Protein AF-A0A815AYJ9-F1 (afdb_monomer_lite)

Foldseek 3Di:
DPDDDAAEDEFEQDPDLAALVLLVVVVVVLVVCCVVPVPAAEDEAEEACDDRHDLDLLNLQSVLVVCVVSVHWYKYFHDDHPDDDDPNNVSVVVLVVQLVVVVVVPDDDDTRVSSQVSSVVVVDSYHYHYDYPVSSVVSCVVSVVVSVPRDGDPPSSQFGMWTDPDSQKIWTHSHPPDPDIDIDGD

Sequence (186 aa):
AESGNHSIVVVSDNPSHNKYTVSQCLQHVLTILQSLLPELQELVIFSDGSASQFKSRYMLKHLTKLARDYSVLLCWHFFATSHGKGVVDGVGGTAKRLVYEDVIVGKTCRNAADFVRLLEDKNTPIILSELLPSEIDDAENELKPTFDNVKPVSDIQKVHSMTLFDVDDIECRYYSNSDDAKEIHF

pLDDT: mean 89.16, std 9.87, range [50.97, 98.0]

Organism: NCBI:txid1234261

Structure (mmCIF, N/CA/C/O backbone):
data_AF-A0A815AYJ9-F1
#
_entry.id   AF-A0A815AYJ9-F1
#
loop_
_atom_site.group_PDB
_atom_site.id
_atom_site.type_symbol
_atom_site.label_atom_id
_atom_site.label_alt_id
_atom_site.label_comp_id
_atom_site.label_asym_id
_atom_site.label_entity_id
_atom_site.label_seq_id
_atom_site.pdbx_PDB_ins_code
_atom_site.Cartn_x
_atom_site.Cartn_y
_atom_site.Cartn_z
_atom_site.occupancy
_atom_site.B_iso_or_equiv
_atom_site.auth_seq_id
_atom_site.auth_comp_id
_atom_site.auth_asym_id
_atom_site.auth_atom_id
_atom_site.pdbx_PDB_model_num
ATOM 1 N N . ALA A 1 1 ? -7.548 -22.214 -5.943 1.00 51.59 1 ALA A N 1
ATOM 2 C CA . ALA A 1 1 ? -7.810 -20.982 -5.178 1.00 51.59 1 ALA A CA 1
ATOM 3 C C . ALA A 1 1 ? -9.295 -20.658 -5.271 1.00 51.59 1 ALA A C 1
ATOM 5 O O . ALA A 1 1 ? -9.819 -20.670 -6.381 1.00 51.59 1 ALA A O 1
ATOM 6 N N . GLU A 1 2 ? -9.993 -20.454 -4.153 1.00 50.97 2 GLU A N 1
ATOM 7 C CA . GLU A 1 2 ? -11.366 -19.939 -4.221 1.00 50.97 2 GLU A CA 1
ATOM 8 C C . GLU A 1 2 ? -11.327 -18.516 -4.785 1.00 50.97 2 GLU A C 1
ATOM 10 O O . GLU A 1 2 ? -10.618 -17.650 -4.279 1.00 50.97 2 GLU A O 1
ATOM 15 N N . SER A 1 3 ? -12.054 -18.290 -5.877 1.00 64.81 3 SER A N 1
ATOM 16 C CA . SER A 1 3 ? -12.254 -16.960 -6.439 1.00 64.81 3 SER A CA 1
ATOM 17 C C . SER A 1 3 ? -13.076 -16.129 -5.454 1.00 64.81 3 SER A C 1
ATOM 19 O O . SER A 1 3 ? -14.231 -16.466 -5.186 1.00 64.81 3 SER A O 1
ATOM 21 N N . GLY A 1 4 ? -12.506 -15.048 -4.931 1.00 82.38 4 GLY A N 1
ATOM 22 C CA . GLY A 1 4 ? -13.164 -14.186 -3.956 1.00 82.38 4 GLY A CA 1
ATOM 23 C C . GLY A 1 4 ? -12.739 -12.732 -4.106 1.00 82.38 4 GLY A C 1
ATOM 24 O O . GLY A 1 4 ? -11.631 -12.432 -4.544 1.00 82.38 4 GLY A O 1
ATOM 25 N N . ASN A 1 5 ? -13.639 -11.819 -3.742 1.00 89.44 5 ASN A N 1
ATOM 26 C CA . ASN A 1 5 ? -13.324 -10.398 -3.669 1.00 89.44 5 ASN A CA 1
ATOM 27 C C . ASN A 1 5 ? -12.841 -10.078 -2.254 1.00 89.44 5 ASN A C 1
ATOM 29 O O . ASN A 1 5 ? -13.615 -10.186 -1.302 1.00 89.44 5 ASN A O 1
ATOM 33 N N . HIS A 1 6 ? -11.592 -9.641 -2.125 1.00 92.88 6 HIS A N 1
ATOM 34 C CA . HIS A 1 6 ? -11.029 -9.172 -0.862 1.00 92.88 6 HIS A CA 1
ATOM 35 C C . HIS A 1 6 ? -10.895 -7.650 -0.888 1.00 92.88 6 HIS A C 1
ATOM 37 O O . HIS A 1 6 ? -10.443 -7.069 -1.873 1.00 92.88 6 HIS A O 1
ATOM 43 N N . SER A 1 7 ? -11.310 -6.996 0.194 1.00 95.56 7 SER A N 1
ATOM 44 C CA . SER A 1 7 ? -11.110 -5.559 0.394 1.00 95.56 7 SER A CA 1
ATOM 45 C C . SER A 1 7 ? -10.013 -5.371 1.426 1.00 95.56 7 SER A C 1
ATOM 47 O O . SER A 1 7 ? -10.152 -5.872 2.535 1.00 95.56 7 SER A O 1
ATOM 49 N N . ILE A 1 8 ? -8.942 -4.666 1.069 1.00 96.31 8 ILE A N 1
ATOM 50 C CA . ILE A 1 8 ? -7.805 -4.410 1.958 1.00 96.31 8 ILE A CA 1
ATOM 51 C C . ILE A 1 8 ? -7.734 -2.908 2.231 1.00 96.31 8 ILE A C 1
ATOM 53 O O . ILE A 1 8 ? -7.831 -2.103 1.302 1.00 96.31 8 ILE A O 1
ATOM 57 N N . VAL A 1 9 ? -7.567 -2.527 3.496 1.00 97.00 9 VAL A N 1
ATOM 58 C CA . VAL A 1 9 ? -7.339 -1.139 3.913 1.00 97.00 9 VAL A CA 1
ATOM 59 C C . VAL A 1 9 ? -6.067 -1.078 4.746 1.00 97.00 9 VAL A C 1
ATOM 61 O O . VAL A 1 9 ? -5.985 -1.678 5.816 1.00 97.00 9 VAL A O 1
ATOM 64 N N . VAL A 1 10 ? -5.092 -0.317 4.250 1.00 96.75 10 VAL A N 1
ATOM 65 C CA . VAL A 1 10 ? -3.880 0.037 4.993 1.00 96.75 10 VAL A CA 1
ATOM 66 C C . VAL A 1 10 ? -4.115 1.380 5.682 1.00 96.75 10 VAL A C 1
ATOM 68 O O . VAL A 1 10 ? -4.549 2.341 5.039 1.00 96.75 10 VAL A O 1
ATOM 71 N N . VAL A 1 11 ? -3.863 1.448 6.985 1.00 96.75 11 VAL A N 1
ATOM 72 C CA . VAL A 1 11 ? -4.102 2.624 7.831 1.00 96.75 11 VAL A CA 1
ATOM 73 C C . VAL A 1 11 ? -2.780 3.061 8.445 1.00 96.75 11 VAL A C 1
ATOM 75 O O . VAL A 1 11 ? -2.045 2.230 8.958 1.00 96.75 11 VAL A O 1
ATOM 78 N N . SER A 1 12 ? -2.472 4.356 8.415 1.00 96.00 12 SER A N 1
ATOM 79 C CA . SER A 1 12 ? -1.237 4.891 8.995 1.00 96.00 12 SER A CA 1
ATOM 80 C C . SER A 1 12 ? -1.487 6.226 9.685 1.00 96.00 12 SER A C 1
ATOM 82 O O . SER A 1 12 ? -2.330 7.007 9.241 1.00 96.00 12 SER A O 1
ATOM 84 N N . ASP A 1 13 ? -0.716 6.497 10.738 1.00 95.75 13 ASP A N 1
ATOM 85 C CA . ASP A 1 13 ? -0.627 7.820 11.364 1.00 95.75 13 ASP A CA 1
ATOM 86 C C . ASP A 1 13 ? 0.223 8.797 10.548 1.00 95.75 13 ASP A C 1
ATOM 88 O O . ASP A 1 13 ? 0.168 10.008 10.771 1.00 95.75 13 ASP A O 1
ATOM 92 N N . ASN A 1 14 ? 1.025 8.295 9.606 1.00 92.06 14 ASN A N 1
ATOM 93 C CA . ASN A 1 14 ? 1.870 9.137 8.780 1.00 92.06 14 ASN A CA 1
ATOM 94 C C . ASN 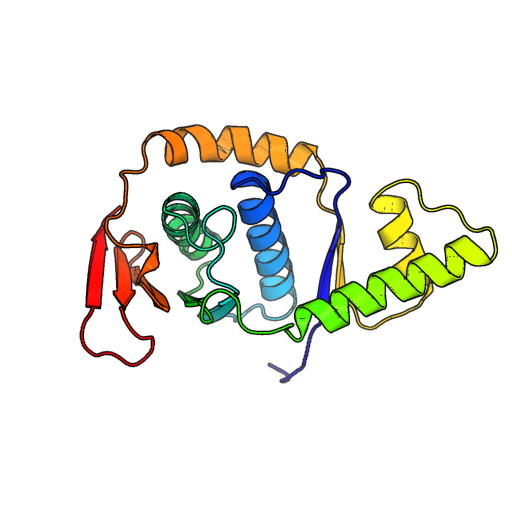A 1 14 ? 1.045 9.757 7.631 1.00 92.06 14 ASN A C 1
ATOM 96 O O . ASN A 1 14 ? 0.564 9.026 6.763 1.00 92.06 14 ASN A O 1
ATOM 100 N N . PRO A 1 15 ? 0.898 11.097 7.565 1.00 87.75 15 PRO A N 1
ATOM 101 C CA . PRO A 1 15 ? 0.150 11.755 6.494 1.00 87.75 15 PRO A CA 1
ATOM 102 C C . PRO A 1 15 ? 0.955 11.878 5.191 1.00 87.75 15 PRO A C 1
ATOM 104 O O . PRO A 1 15 ? 0.441 12.377 4.189 1.00 87.75 15 PRO A O 1
ATOM 107 N N . SER A 1 16 ? 2.236 11.499 5.196 1.00 87.69 16 SER A N 1
ATOM 108 C CA . SER A 1 16 ? 3.083 11.539 4.012 1.00 87.69 16 SER A CA 1
ATOM 109 C C . SER A 1 16 ? 2.564 10.571 2.957 1.00 87.69 16 SER A C 1
ATOM 111 O O . SER A 1 16 ? 2.300 9.405 3.223 1.00 87.69 16 SER A O 1
ATOM 113 N N . HIS A 1 17 ? 2.478 11.047 1.721 1.00 84.12 17 HIS A N 1
ATOM 114 C CA . HIS A 1 17 ? 2.187 10.219 0.552 1.00 84.12 17 HIS A CA 1
ATOM 115 C C . HIS A 1 17 ? 3.423 10.092 -0.341 1.00 84.12 17 HIS A C 1
ATOM 117 O O . HIS A 1 17 ? 3.330 10.176 -1.566 1.00 84.12 17 HIS A O 1
ATOM 123 N N . ASN A 1 18 ? 4.602 9.987 0.277 1.00 92.00 18 ASN A N 1
ATOM 124 C CA . ASN A 1 18 ? 5.859 9.895 -0.451 1.00 92.00 18 ASN A CA 1
ATOM 125 C C . ASN A 1 18 ? 6.084 8.477 -1.012 1.00 92.00 18 ASN A C 1
ATOM 127 O O . ASN A 1 18 ? 5.360 7.525 -0.718 1.00 92.00 18 ASN A O 1
ATOM 131 N N . LYS A 1 19 ? 7.138 8.338 -1.820 1.00 93.94 19 LYS A N 1
ATOM 132 C CA . LYS A 1 19 ? 7.529 7.070 -2.447 1.00 93.94 19 LYS A CA 1
ATOM 133 C C . LYS A 1 19 ? 7.789 5.930 -1.448 1.00 93.94 19 LYS A C 1
ATOM 135 O O . LYS A 1 19 ? 7.556 4.782 -1.803 1.00 93.94 19 LYS A O 1
ATOM 140 N N . TYR A 1 20 ? 8.246 6.211 -0.228 1.00 95.81 20 TYR A N 1
ATOM 141 C CA . TYR A 1 20 ? 8.508 5.177 0.781 1.00 95.81 20 TYR A CA 1
ATOM 142 C C . TYR A 1 20 ? 7.206 4.678 1.401 1.00 95.81 20 TYR A C 1
ATOM 144 O O . TYR A 1 20 ? 7.007 3.471 1.489 1.00 95.81 20 TYR A O 1
ATOM 152 N N . THR A 1 21 ? 6.271 5.585 1.702 1.00 95.38 21 THR A N 1
ATOM 153 C CA . THR A 1 21 ? 4.925 5.217 2.155 1.00 95.38 21 THR A CA 1
ATOM 154 C C . THR A 1 21 ? 4.217 4.341 1.125 1.00 95.38 21 THR A C 1
ATOM 156 O O . THR A 1 21 ? 3.682 3.296 1.475 1.00 95.38 21 THR A O 1
ATOM 159 N N . VAL A 1 22 ? 4.246 4.718 -0.160 1.00 94.44 22 VAL A N 1
ATOM 160 C CA . VAL A 1 22 ? 3.613 3.913 -1.222 1.00 94.44 22 VAL A CA 1
ATOM 161 C C . VAL A 1 22 ? 4.290 2.548 -1.374 1.00 94.44 22 VAL A C 1
ATOM 163 O O . VAL A 1 22 ? 3.594 1.546 -1.514 1.00 94.44 22 VAL A O 1
ATOM 166 N N . SER A 1 23 ? 5.625 2.499 -1.300 1.00 95.25 23 SER A N 1
ATOM 167 C CA . SER A 1 23 ? 6.393 1.245 -1.346 1.00 95.25 23 SER A CA 1
ATOM 168 C C . SER A 1 23 ? 5.977 0.297 -0.218 1.00 95.25 23 SER A C 1
ATOM 170 O O . SER A 1 23 ? 5.660 -0.861 -0.473 1.00 95.25 23 SER A O 1
ATOM 172 N N . GLN A 1 24 ? 5.871 0.809 1.011 1.00 96.19 24 GLN A N 1
ATOM 173 C CA . GLN A 1 24 ? 5.424 0.009 2.149 1.00 96.19 24 GLN A CA 1
ATOM 174 C C . GLN A 1 24 ? 3.963 -0.421 2.023 1.00 96.19 24 GLN A C 1
ATOM 176 O O . GLN A 1 24 ? 3.660 -1.593 2.214 1.00 96.19 24 GLN A O 1
ATOM 181 N N . CYS A 1 25 ? 3.055 0.455 1.588 1.00 95.69 25 CYS A N 1
ATOM 182 C CA . CYS A 1 25 ? 1.675 0.043 1.316 1.00 95.69 25 CYS A CA 1
ATOM 183 C C . CYS A 1 25 ? 1.601 -1.135 0.325 1.00 95.69 25 CYS A C 1
ATOM 185 O O . CYS A 1 25 ? 0.838 -2.072 0.553 1.00 95.69 25 CYS A O 1
ATOM 187 N N . LEU A 1 26 ? 2.396 -1.115 -0.753 1.00 94.75 26 LEU A N 1
ATOM 188 C CA . LEU A 1 26 ? 2.467 -2.229 -1.709 1.00 94.75 26 LEU A CA 1
ATOM 189 C C . LEU A 1 26 ? 3.017 -3.505 -1.064 1.00 94.75 26 LEU A C 1
ATOM 191 O O . LEU A 1 26 ? 2.469 -4.581 -1.297 1.00 94.75 26 LEU A O 1
ATOM 195 N N . GLN A 1 27 ? 4.055 -3.386 -0.236 1.00 96.19 27 GLN A N 1
ATOM 196 C CA . GLN A 1 27 ? 4.643 -4.512 0.486 1.00 96.19 27 GLN A CA 1
ATOM 197 C C . GLN A 1 27 ? 3.634 -5.163 1.447 1.00 96.19 27 GLN A C 1
ATOM 199 O O . GLN A 1 27 ? 3.466 -6.381 1.425 1.00 96.19 27 GLN A O 1
ATOM 204 N N . HIS A 1 28 ? 2.888 -4.373 2.227 1.00 96.94 28 HIS A N 1
ATOM 205 C CA . HIS A 1 28 ? 1.815 -4.884 3.090 1.00 96.94 28 HIS A CA 1
ATOM 206 C C . HIS A 1 28 ? 0.733 -5.612 2.283 1.00 96.94 28 HIS A C 1
ATOM 208 O O . HIS A 1 28 ? 0.327 -6.717 2.648 1.00 96.94 28 HIS A O 1
ATOM 214 N N . VAL A 1 29 ? 0.291 -5.029 1.162 1.00 95.69 29 VAL A N 1
ATOM 215 C CA . VAL A 1 29 ? -0.697 -5.664 0.277 1.00 95.69 29 VAL A CA 1
ATOM 216 C C 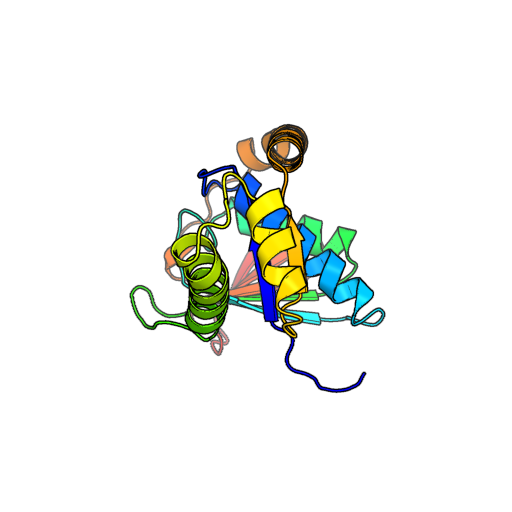. VAL A 1 29 ? -0.168 -6.992 -0.263 1.00 95.69 29 VAL A C 1
ATOM 218 O O . VAL A 1 29 ? -0.883 -7.987 -0.201 1.00 95.69 29 VAL A O 1
ATOM 221 N N . LEU A 1 30 ? 1.075 -7.047 -0.740 1.00 94.94 30 LEU A N 1
ATOM 222 C CA . LEU A 1 30 ? 1.683 -8.279 -1.247 1.00 94.94 30 LEU A CA 1
ATOM 223 C C . LEU A 1 30 ? 1.838 -9.354 -0.166 1.00 94.94 30 LEU A C 1
ATOM 225 O O . LEU A 1 30 ? 1.537 -10.516 -0.428 1.00 94.94 30 LEU A O 1
ATOM 229 N N . THR A 1 31 ? 2.234 -8.980 1.052 1.00 96.06 31 THR A N 1
ATOM 230 C CA . THR A 1 31 ? 2.307 -9.905 2.197 1.00 96.06 31 THR A CA 1
ATOM 231 C C . THR A 1 31 ? 0.939 -10.508 2.509 1.00 96.06 31 THR A C 1
ATOM 233 O O . THR A 1 31 ? 0.813 -11.725 2.665 1.00 96.06 31 THR A O 1
ATOM 236 N N . ILE A 1 32 ? -0.110 -9.680 2.534 1.00 95.81 32 ILE A N 1
ATOM 237 C CA . ILE A 1 32 ? -1.489 -10.148 2.708 1.00 95.81 32 ILE A CA 1
ATOM 238 C C . ILE A 1 32 ? -1.872 -11.089 1.562 1.00 95.81 32 ILE A C 1
ATOM 240 O O . ILE A 1 32 ? -2.363 -12.190 1.811 1.00 95.81 32 ILE A O 1
ATOM 244 N N . LEU A 1 33 ? -1.613 -10.707 0.312 1.00 94.06 33 LEU A N 1
ATOM 245 C CA . LEU A 1 33 ? -1.940 -11.534 -0.847 1.00 94.06 33 LEU A CA 1
ATOM 246 C C . LEU A 1 33 ? -1.217 -12.883 -0.831 1.00 94.06 33 LEU A C 1
ATOM 248 O O . LEU A 1 33 ? -1.869 -13.882 -1.101 1.00 94.06 33 LEU A O 1
ATOM 252 N N . GLN A 1 34 ? 0.062 -12.954 -0.456 1.00 91.94 34 GLN A N 1
ATOM 253 C CA . GLN A 1 34 ? 0.774 -14.231 -0.312 1.00 91.94 34 GLN A CA 1
ATOM 254 C C . GLN A 1 34 ? 0.168 -15.120 0.776 1.00 91.94 34 GLN A C 1
ATOM 256 O O . GLN A 1 34 ? 0.087 -16.333 0.606 1.00 91.94 34 GLN A O 1
ATOM 261 N N . SER A 1 35 ? -0.286 -14.536 1.888 1.00 93.62 35 SER A N 1
ATOM 262 C CA . SER A 1 35 ? -0.964 -15.310 2.936 1.00 93.62 35 SER A CA 1
ATOM 263 C C . SER A 1 35 ? -2.323 -15.858 2.488 1.00 93.62 35 SER A C 1
ATOM 265 O O . SER A 1 35 ? -2.679 -16.982 2.837 1.00 93.62 35 SER A O 1
ATOM 267 N N . LEU A 1 36 ? -3.071 -15.085 1.691 1.00 92.75 36 LEU A N 1
ATOM 268 C CA . LEU A 1 36 ? -4.375 -15.484 1.155 1.00 92.75 36 LEU A CA 1
ATOM 269 C C . LEU A 1 36 ? -4.237 -16.459 -0.020 1.00 92.75 36 LEU A C 1
ATOM 271 O O . LEU A 1 36 ? -5.063 -17.353 -0.194 1.00 92.75 36 LEU A O 1
ATOM 275 N N . LEU A 1 37 ? -3.200 -16.267 -0.834 1.00 92.31 37 LEU A N 1
ATOM 276 C CA . LEU A 1 37 ? -2.929 -16.967 -2.083 1.00 92.31 37 LEU A CA 1
ATOM 277 C C . LEU A 1 37 ? -1.447 -17.395 -2.119 1.00 92.31 37 LEU A C 1
ATOM 279 O O . LEU A 1 37 ? -0.649 -16.778 -2.824 1.00 92.31 37 LEU A O 1
ATOM 283 N N . PRO A 1 38 ? -1.059 -18.471 -1.406 1.00 91.31 38 PRO A N 1
ATOM 284 C CA . PRO A 1 38 ? 0.341 -18.915 -1.342 1.00 91.31 38 PRO A CA 1
ATOM 285 C C . PRO A 1 38 ? 0.948 -19.317 -2.694 1.00 91.31 38 PRO A C 1
ATOM 287 O O . PRO A 1 38 ? 2.163 -19.348 -2.842 1.00 91.31 38 PRO A O 1
ATOM 290 N N . GLU A 1 39 ? 0.103 -19.625 -3.680 1.00 91.00 39 GLU A N 1
ATOM 291 C CA . GLU A 1 39 ? 0.492 -19.990 -5.047 1.00 91.00 39 GLU A CA 1
ATOM 292 C C . GLU A 1 39 ? 0.359 -18.811 -6.032 1.00 91.00 39 GLU A C 1
ATOM 294 O O . GLU A 1 39 ? 0.209 -19.022 -7.235 1.00 91.00 39 GLU A O 1
ATOM 299 N N . LEU A 1 40 ? 0.346 -17.563 -5.546 1.00 90.88 40 LEU A N 1
ATOM 300 C CA . LEU A 1 40 ? 0.255 -16.374 -6.395 1.00 90.88 40 LEU A CA 1
ATOM 301 C C . LEU A 1 40 ? 1.462 -16.289 -7.342 1.00 90.88 40 LEU A C 1
ATOM 303 O O . LEU A 1 40 ? 2.584 -16.052 -6.908 1.00 90.88 40 LEU A O 1
ATOM 307 N N . GLN A 1 41 ? 1.212 -16.446 -8.643 1.00 91.88 41 GLN A N 1
ATOM 308 C CA . GLN A 1 41 ? 2.245 -16.375 -9.686 1.00 91.88 41 GLN A CA 1
ATOM 309 C C . GLN A 1 41 ? 2.300 -15.015 -10.379 1.00 91.88 41 GLN A C 1
ATOM 311 O O . GLN A 1 41 ? 3.374 -14.566 -10.768 1.00 91.88 41 GLN A O 1
ATOM 316 N N . GLU A 1 42 ? 1.152 -14.356 -10.527 1.00 92.06 42 GLU A N 1
ATOM 317 C CA . GLU A 1 42 ? 1.025 -13.079 -11.222 1.00 92.06 42 GLU A CA 1
ATOM 318 C C . GLU A 1 42 ? 0.055 -12.163 -10.478 1.00 92.06 42 GLU A C 1
ATOM 320 O O . GLU A 1 42 ? -1.024 -12.586 -10.054 1.00 92.06 42 GLU A O 1
ATOM 325 N N . LEU A 1 43 ? 0.431 -10.892 -10.356 1.00 92.44 43 LEU A N 1
ATOM 326 C CA . LEU A 1 43 ? -0.411 -9.831 -9.832 1.00 92.44 43 LEU A CA 1
ATOM 327 C C . LEU A 1 43 ? -0.537 -8.705 -10.863 1.00 92.44 43 LEU A C 1
ATOM 329 O O . LEU A 1 43 ? 0.435 -8.036 -11.219 1.00 92.44 43 LEU A O 1
ATOM 333 N N . VAL A 1 44 ? -1.783 -8.460 -11.276 1.00 93.38 44 VAL A N 1
ATOM 334 C CA . VAL A 1 44 ? -2.157 -7.351 -12.156 1.00 93.38 44 VAL A CA 1
ATOM 335 C C . VAL A 1 44 ? -2.765 -6.221 -11.326 1.00 93.38 44 VAL A C 1
ATOM 337 O O . VAL A 1 44 ? -3.839 -6.358 -10.740 1.00 93.38 44 VAL A O 1
ATOM 340 N N . ILE A 1 45 ? -2.071 -5.089 -11.277 1.00 92.56 45 ILE A N 1
ATOM 341 C CA . ILE A 1 45 ? -2.423 -3.899 -10.505 1.00 92.56 45 ILE A CA 1
ATOM 342 C C . ILE A 1 45 ? -3.071 -2.872 -11.431 1.00 92.56 45 ILE A C 1
ATOM 344 O O . ILE A 1 45 ? -2.564 -2.592 -12.514 1.00 92.56 45 ILE A O 1
ATOM 348 N N . PHE A 1 46 ? -4.158 -2.255 -10.973 1.00 91.19 46 PHE A N 1
ATOM 349 C CA . PHE A 1 46 ? -4.781 -1.111 -11.633 1.00 91.19 46 PHE A CA 1
ATOM 350 C C . PHE A 1 46 ? -4.840 0.078 -10.670 1.00 91.19 46 PHE A C 1
ATOM 352 O O . PHE A 1 46 ? -5.425 -0.031 -9.593 1.00 91.19 46 PHE A O 1
ATOM 359 N N . SER A 1 47 ? -4.268 1.220 -11.056 1.00 89.56 47 SER A N 1
ATOM 360 C CA . SER A 1 47 ? -4.331 2.463 -10.270 1.00 89.56 47 SER A CA 1
ATOM 361 C C . SER A 1 47 ? -4.511 3.692 -11.158 1.00 89.56 47 SER A C 1
ATOM 363 O O . SER A 1 47 ? -4.425 3.617 -12.384 1.00 89.56 47 SER A O 1
ATOM 365 N N . ASP A 1 48 ? -4.742 4.857 -10.558 1.00 87.62 48 ASP A N 1
ATOM 366 C CA . ASP A 1 48 ? -4.613 6.118 -11.281 1.00 87.62 48 ASP A CA 1
ATOM 367 C C . ASP A 1 48 ? -3.140 6.407 -11.626 1.00 87.62 48 ASP A C 1
ATOM 369 O O . ASP A 1 48 ? -2.196 5.840 -11.067 1.00 87.62 48 ASP A O 1
ATOM 373 N N . GLY A 1 49 ? -2.935 7.298 -12.594 1.00 86.31 49 GLY A N 1
ATOM 374 C CA . GLY A 1 49 ? -1.613 7.673 -13.093 1.00 86.31 49 GLY A CA 1
ATOM 375 C C . GLY A 1 49 ? -0.875 8.721 -12.253 1.00 86.31 49 GLY A C 1
ATOM 376 O O . GLY A 1 49 ? -0.083 9.469 -12.825 1.00 86.31 49 GLY A O 1
ATOM 377 N N . SER A 1 50 ? -1.142 8.838 -10.946 1.00 88.06 50 SER A N 1
ATOM 378 C CA . SER A 1 50 ? -0.545 9.875 -10.092 1.00 88.06 50 SER A CA 1
ATOM 379 C C . SER A 1 50 ? 0.986 9.790 -10.078 1.00 88.06 50 SER A C 1
ATOM 381 O O . SER A 1 50 ? 1.570 8.803 -9.627 1.00 88.06 50 SER A O 1
ATOM 383 N N . ALA A 1 51 ? 1.652 10.844 -10.560 1.00 87.00 51 ALA A N 1
ATOM 384 C CA . ALA A 1 51 ? 3.108 10.888 -10.697 1.00 87.00 51 ALA A CA 1
ATOM 385 C C . ALA A 1 51 ? 3.854 10.929 -9.352 1.00 87.00 51 ALA A C 1
ATOM 387 O O . ALA A 1 51 ? 5.002 10.492 -9.273 1.00 87.00 51 ALA A O 1
ATOM 388 N N . SER A 1 52 ? 3.225 11.468 -8.304 1.00 85.75 52 SER A N 1
ATOM 389 C CA . SER A 1 52 ? 3.817 11.553 -6.964 1.00 85.75 52 SER A CA 1
ATOM 390 C C . SER A 1 52 ? 3.741 10.237 -6.192 1.00 85.75 52 SER A C 1
ATOM 392 O O . SER A 1 52 ? 4.504 10.065 -5.244 1.00 85.75 52 SER A O 1
ATOM 394 N N . GLN A 1 53 ? 2.852 9.325 -6.596 1.00 88.44 53 GLN A N 1
ATOM 395 C CA . GLN A 1 53 ? 2.547 8.101 -5.857 1.00 88.44 53 GLN A CA 1
ATOM 396 C C . GLN A 1 53 ? 2.872 6.852 -6.677 1.00 88.44 53 GLN A C 1
ATOM 398 O O . GLN A 1 53 ? 3.796 6.124 -6.337 1.00 88.44 53 GLN A O 1
ATOM 403 N N . PHE A 1 54 ? 2.161 6.629 -7.781 1.00 89.94 54 PHE A N 1
ATOM 404 C CA . PHE A 1 54 ? 2.166 5.350 -8.492 1.00 89.94 54 PHE A CA 1
ATOM 405 C C . PHE A 1 54 ? 3.044 5.383 -9.743 1.00 89.94 54 PHE A C 1
ATOM 407 O O . PHE A 1 54 ? 3.936 4.559 -9.930 1.00 89.94 54 PHE A O 1
ATOM 414 N N . LYS A 1 55 ? 2.858 6.392 -10.595 1.00 90.62 55 LYS A N 1
ATOM 415 C CA . LYS A 1 55 ? 3.480 6.456 -11.920 1.00 90.62 55 LYS A CA 1
ATOM 416 C C . LYS A 1 55 ? 4.813 7.201 -11.884 1.00 90.62 55 LYS A C 1
ATOM 418 O O . LYS A 1 55 ? 4.956 8.288 -12.452 1.00 90.62 55 LYS A O 1
ATOM 423 N N . SER A 1 56 ? 5.792 6.630 -11.183 1.00 91.12 56 SER A N 1
ATOM 424 C CA . SER A 1 56 ? 7.106 7.246 -10.965 1.00 91.12 56 SER A CA 1
ATOM 425 C C . SER A 1 56 ? 8.260 6.272 -11.200 1.00 91.12 56 SER A C 1
ATOM 427 O O . SER A 1 56 ? 8.131 5.074 -10.973 1.00 91.12 56 SER A O 1
ATOM 429 N N . ARG A 1 57 ? 9.435 6.796 -11.581 1.00 90.75 57 ARG A N 1
ATOM 430 C CA . ARG A 1 57 ? 10.663 5.996 -11.771 1.00 90.75 57 ARG A CA 1
ATOM 431 C C . ARG A 1 57 ? 11.042 5.170 -10.534 1.00 90.75 57 ARG A C 1
ATOM 433 O O . ARG A 1 57 ? 11.639 4.109 -10.660 1.00 90.75 57 ARG A O 1
ATOM 440 N N . TYR A 1 58 ? 10.705 5.677 -9.348 1.00 93.12 58 TYR A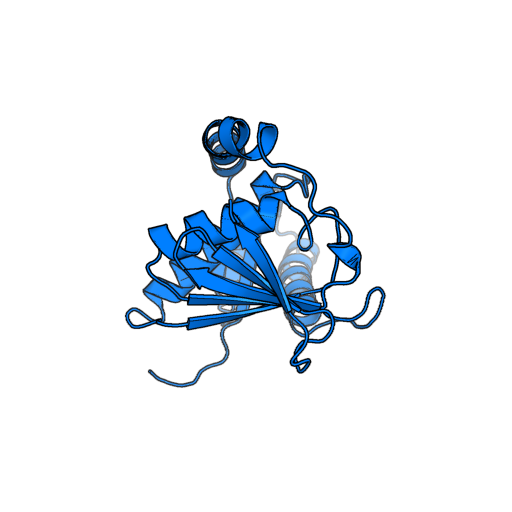 N 1
ATOM 441 C CA . TYR A 1 58 ? 10.984 5.011 -8.082 1.00 93.12 58 TYR A CA 1
ATOM 442 C C . TYR A 1 58 ? 10.107 3.774 -7.922 1.00 93.12 58 TYR A C 1
ATOM 444 O O . TYR A 1 58 ? 10.621 2.727 -7.552 1.00 93.12 58 TYR A O 1
ATOM 452 N N . MET A 1 59 ? 8.819 3.875 -8.274 1.00 92.62 59 MET A N 1
ATOM 453 C CA . MET A 1 59 ? 7.917 2.724 -8.246 1.00 92.62 59 MET A CA 1
ATOM 454 C C . MET A 1 59 ? 8.342 1.668 -9.259 1.00 92.62 59 MET A C 1
ATOM 456 O O . MET A 1 59 ? 8.374 0.504 -8.894 1.00 92.62 59 MET A O 1
ATOM 460 N N . LEU A 1 60 ? 8.788 2.047 -10.465 1.00 89.31 60 LEU A N 1
ATOM 461 C CA . LEU A 1 60 ? 9.352 1.074 -11.414 1.00 89.31 60 LEU A CA 1
ATOM 462 C C . LEU A 1 60 ? 10.519 0.290 -10.803 1.00 89.31 60 LEU A C 1
ATOM 464 O O . LEU A 1 60 ? 10.489 -0.935 -10.789 1.00 89.31 60 LEU A O 1
ATOM 468 N N . LYS A 1 61 ? 11.527 0.980 -10.249 1.00 90.75 61 LYS A N 1
ATOM 469 C CA . LYS A 1 61 ? 12.662 0.287 -9.616 1.00 90.75 61 LYS A CA 1
ATOM 470 C C . LYS A 1 61 ? 12.234 -0.516 -8.384 1.00 90.75 61 LYS A C 1
ATOM 472 O O . LYS A 1 61 ? 12.866 -1.508 -8.053 1.00 90.75 61 LYS A O 1
ATOM 477 N N . HIS A 1 62 ? 11.187 -0.094 -7.684 1.00 92.06 62 HIS A N 1
ATOM 478 C CA . HIS A 1 62 ? 10.670 -0.848 -6.549 1.00 92.06 62 HIS A CA 1
ATOM 479 C C . HIS A 1 62 ? 9.931 -2.120 -6.982 1.00 92.06 62 HIS A C 1
ATOM 481 O O . HIS A 1 62 ? 10.075 -3.144 -6.324 1.00 92.06 62 HIS A O 1
ATOM 487 N N . LEU A 1 63 ? 9.215 -2.097 -8.112 1.00 90.50 63 LEU A N 1
ATOM 488 C CA . LEU A 1 63 ? 8.552 -3.282 -8.657 1.00 90.50 63 LEU A CA 1
ATOM 489 C C . LEU A 1 63 ? 9.543 -4.413 -8.935 1.00 90.50 63 LEU A C 1
ATOM 491 O O . LEU A 1 63 ? 9.222 -5.556 -8.632 1.00 90.50 63 LEU A O 1
ATOM 495 N N . THR A 1 64 ? 10.745 -4.122 -9.454 1.00 89.81 64 THR A N 1
ATOM 496 C CA . THR A 1 64 ? 11.758 -5.172 -9.693 1.00 89.81 64 THR A CA 1
ATOM 497 C C . THR A 1 64 ? 12.156 -5.864 -8.387 1.00 89.81 64 THR A C 1
ATOM 499 O O . THR A 1 64 ? 12.253 -7.089 -8.325 1.00 89.81 64 THR A O 1
ATOM 502 N N . LYS A 1 65 ? 12.326 -5.084 -7.309 1.00 91.06 65 LYS A N 1
ATOM 503 C CA . LYS A 1 65 ? 12.590 -5.606 -5.963 1.00 91.06 65 LYS A CA 1
ATOM 504 C C . LYS A 1 65 ? 11.411 -6.429 -5.442 1.00 91.06 65 LYS A C 1
ATOM 506 O O . LYS A 1 65 ? 11.631 -7.549 -5.000 1.00 91.06 65 LYS A O 1
ATOM 511 N N . LEU A 1 66 ? 10.181 -5.919 -5.531 1.00 92.12 66 LEU A N 1
ATOM 512 C CA . LEU A 1 66 ? 8.990 -6.635 -5.062 1.00 92.12 66 LEU A CA 1
ATOM 513 C C . LEU A 1 66 ? 8.779 -7.955 -5.813 1.00 92.12 66 LEU A C 1
ATOM 515 O O . LEU A 1 66 ? 8.529 -8.974 -5.180 1.00 92.12 66 LEU A O 1
ATOM 519 N N . ALA A 1 67 ? 8.934 -7.968 -7.137 1.00 91.00 67 ALA A N 1
ATOM 520 C CA . ALA A 1 67 ? 8.815 -9.191 -7.927 1.00 91.00 67 ALA A CA 1
ATOM 521 C C . ALA A 1 67 ? 9.836 -10.253 -7.500 1.00 91.00 67 ALA A C 1
ATOM 523 O O . ALA A 1 67 ? 9.492 -11.428 -7.393 1.00 91.00 67 ALA A O 1
ATOM 524 N N . ARG A 1 68 ? 11.072 -9.838 -7.191 1.00 90.88 68 ARG A N 1
ATOM 525 C CA . ARG A 1 68 ? 12.120 -10.727 -6.675 1.00 90.88 68 ARG A CA 1
ATOM 526 C C . ARG A 1 68 ? 11.801 -11.233 -5.268 1.00 90.88 68 ARG A C 1
ATOM 528 O O . ARG A 1 68 ? 11.834 -12.439 -5.041 1.00 90.88 68 ARG A O 1
ATOM 535 N N . ASP A 1 69 ? 11.486 -10.327 -4.348 1.00 92.06 69 ASP A N 1
ATOM 536 C CA . ASP A 1 69 ? 11.271 -10.643 -2.931 1.00 92.06 69 ASP A CA 1
ATOM 537 C C . ASP A 1 69 ? 10.038 -11.543 -2.735 1.00 92.06 69 ASP A C 1
ATOM 539 O O . ASP A 1 69 ? 10.051 -12.445 -1.899 1.00 92.06 69 ASP A O 1
ATOM 543 N N . TYR A 1 70 ? 8.998 -11.348 -3.553 1.00 91.69 70 TYR A N 1
ATOM 544 C CA . TYR A 1 70 ? 7.742 -12.099 -3.485 1.00 91.69 70 TYR A CA 1
ATOM 545 C C . TYR A 1 70 ? 7.641 -13.235 -4.513 1.00 91.69 70 TYR A C 1
ATOM 547 O O . TYR A 1 70 ? 6.663 -13.981 -4.485 1.00 91.69 70 TYR A O 1
ATOM 555 N N . SER A 1 71 ? 8.638 -13.389 -5.395 1.00 91.62 71 SER A N 1
ATOM 556 C CA . SER A 1 71 ? 8.649 -14.377 -6.488 1.00 91.62 71 SER A CA 1
ATOM 557 C C . SER A 1 71 ? 7.361 -14.360 -7.328 1.00 91.62 71 SER A C 1
ATOM 559 O O . SER A 1 71 ? 6.797 -15.407 -7.640 1.00 91.62 71 SER A O 1
ATOM 561 N N . VAL A 1 72 ? 6.891 -13.157 -7.677 1.00 90.81 72 VAL A N 1
ATOM 562 C CA . VAL A 1 72 ? 5.620 -12.916 -8.378 1.00 90.81 72 VAL A CA 1
ATOM 563 C C . VAL A 1 72 ? 5.836 -12.024 -9.599 1.00 90.81 72 VAL A C 1
ATOM 565 O O . VAL A 1 72 ? 6.569 -11.036 -9.541 1.00 90.81 72 VAL A O 1
ATOM 568 N N . LEU A 1 73 ? 5.173 -12.350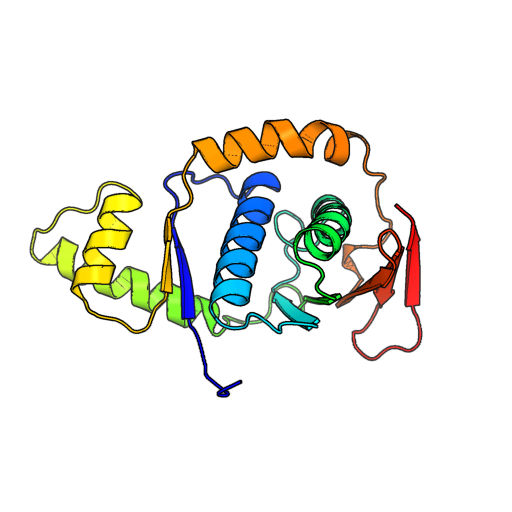 -10.707 1.00 90.69 73 LEU A N 1
ATOM 569 C CA . LEU A 1 73 ? 5.119 -11.494 -11.886 1.00 90.69 73 LEU A CA 1
ATOM 570 C C . LEU A 1 73 ? 4.231 -10.276 -11.600 1.00 90.69 73 LEU A C 1
ATOM 572 O O . LEU A 1 73 ? 3.097 -10.429 -11.146 1.00 90.69 73 LEU A O 1
ATOM 576 N N . LEU A 1 74 ? 4.731 -9.067 -11.862 1.00 92.06 74 LEU A N 1
ATOM 577 C CA . LEU A 1 74 ? 4.000 -7.824 -11.602 1.00 92.06 74 LEU A CA 1
ATOM 578 C C . LEU A 1 74 ? 3.696 -7.073 -12.900 1.00 92.06 74 LEU A C 1
ATOM 580 O O . LEU A 1 74 ? 4.600 -6.673 -13.639 1.00 92.06 74 LEU A O 1
ATOM 584 N N . CYS A 1 75 ? 2.407 -6.815 -13.108 1.00 91.75 75 CYS A N 1
ATOM 585 C CA . CYS A 1 75 ? 1.868 -6.039 -14.220 1.00 91.75 75 CYS A CA 1
ATOM 586 C C . CYS A 1 75 ? 1.094 -4.850 -13.644 1.00 91.75 75 CYS A C 1
ATOM 588 O O . CYS A 1 75 ? 0.124 -5.047 -12.922 1.00 91.75 75 CYS A O 1
ATOM 590 N N . TRP A 1 76 ? 1.480 -3.611 -13.942 1.00 93.12 76 TRP A N 1
ATOM 591 C CA . TRP A 1 76 ? 0.802 -2.419 -13.427 1.00 93.12 76 TRP A CA 1
ATOM 592 C C . TRP A 1 76 ? 0.220 -1.577 -14.557 1.00 93.12 76 TRP A C 1
ATOM 594 O O . TRP A 1 76 ? 0.944 -1.005 -15.369 1.00 93.12 76 TRP A O 1
ATOM 604 N N . HIS A 1 77 ? -1.104 -1.478 -14.585 1.00 91.50 77 HIS A N 1
ATOM 605 C CA . HIS A 1 77 ? -1.889 -0.666 -15.501 1.00 91.50 77 HIS A CA 1
ATOM 606 C C . HIS A 1 77 ? -2.344 0.641 -14.851 1.00 91.50 77 HIS A C 1
ATOM 608 O O . HIS A 1 77 ? -2.734 0.682 -13.681 1.00 91.50 77 HIS A O 1
ATOM 614 N N . PHE A 1 78 ? -2.351 1.711 -15.644 1.00 88.94 78 PHE A N 1
ATOM 615 C CA . PHE A 1 78 ? -2.769 3.035 -15.196 1.00 88.94 78 PHE A CA 1
ATOM 616 C C . PHE A 1 78 ? -4.029 3.488 -15.925 1.00 88.94 78 PHE A C 1
ATOM 618 O O . PHE A 1 78 ? -4.081 3.497 -17.157 1.00 88.94 78 PHE A O 1
ATOM 625 N N . PHE A 1 79 ? -5.026 3.929 -15.162 1.00 84.38 79 PHE A N 1
ATOM 626 C CA . PHE A 1 79 ? -6.193 4.612 -15.708 1.00 84.38 79 PHE A CA 1
ATOM 627 C C . PHE A 1 79 ? -5.822 5.991 -16.269 1.00 84.38 79 PHE A C 1
ATOM 629 O O . PHE A 1 79 ? -4.801 6.587 -15.909 1.00 84.38 79 PHE A O 1
ATOM 636 N N . ALA A 1 80 ? -6.685 6.519 -17.139 1.00 73.06 80 ALA A N 1
ATOM 637 C CA . ALA A 1 80 ? -6.542 7.872 -17.658 1.00 73.06 80 ALA A CA 1
ATOM 638 C C . ALA A 1 80 ? -6.561 8.901 -16.515 1.00 73.06 80 ALA A C 1
ATOM 640 O O . ALA A 1 80 ? -7.399 8.843 -15.611 1.00 73.06 80 ALA A O 1
ATOM 641 N N . THR A 1 81 ? -5.641 9.863 -16.571 1.00 65.94 81 THR A N 1
ATOM 642 C CA . THR A 1 81 ? -5.542 10.945 -15.588 1.00 65.94 81 THR A CA 1
ATOM 643 C C . THR A 1 81 ? -6.881 11.680 -15.481 1.00 65.94 81 THR A C 1
ATOM 645 O O . THR A 1 81 ? -7.467 12.050 -16.497 1.00 65.94 81 THR A O 1
ATOM 648 N N . SER A 1 82 ? -7.355 11.910 -14.253 1.00 61.69 82 SER A N 1
ATOM 649 C CA . SER A 1 82 ? -8.614 12.620 -13.953 1.00 61.69 82 SER A CA 1
ATOM 650 C C . SER A 1 82 ? -9.917 11.859 -14.248 1.00 61.69 82 SER A C 1
ATOM 652 O O . SER A 1 82 ? -10.991 12.470 -14.246 1.00 61.69 82 SER A O 1
ATOM 654 N N . HIS A 1 83 ? -9.875 10.540 -14.457 1.00 60.09 83 HIS A N 1
ATOM 655 C CA . HIS A 1 83 ? -11.084 9.729 -14.607 1.00 60.09 83 HIS A CA 1
ATOM 656 C C . HIS A 1 83 ? -11.267 8.702 -13.488 1.00 60.09 83 HIS A C 1
ATOM 658 O O . HIS A 1 83 ? -10.600 7.677 -13.447 1.00 60.09 83 HIS A O 1
ATOM 664 N N . GLY A 1 84 ? -12.289 8.965 -12.667 1.00 55.22 84 GLY A N 1
ATOM 665 C CA . GLY A 1 84 ? -13.092 7.939 -12.006 1.00 55.22 84 GLY A CA 1
ATOM 666 C C . GLY A 1 84 ? -12.761 7.698 -10.541 1.00 55.22 84 GLY A C 1
ATOM 667 O O . GLY A 1 84 ? -11.631 7.389 -10.187 1.00 55.22 84 GLY A O 1
ATOM 668 N N . LYS A 1 85 ? -13.794 7.776 -9.696 1.00 71.75 85 LYS A N 1
ATOM 669 C CA . LYS A 1 85 ? -13.765 7.099 -8.401 1.00 71.75 85 LYS A CA 1
ATOM 670 C C . LYS A 1 85 ? -13.774 5.592 -8.652 1.00 71.75 85 LYS A C 1
ATOM 672 O O . LYS A 1 85 ? -14.582 5.121 -9.455 1.00 71.75 85 LYS A O 1
ATOM 677 N N . GLY A 1 86 ? -12.888 4.859 -7.997 1.00 81.00 86 GLY A N 1
ATOM 678 C CA . GLY A 1 86 ? -12.760 3.412 -8.126 1.00 81.00 86 GLY A CA 1
ATOM 679 C C . GLY A 1 86 ? -13.506 2.648 -7.033 1.00 81.00 86 GLY A C 1
ATOM 680 O O . GLY A 1 86 ? -14.026 3.220 -6.076 1.00 81.00 86 GLY A O 1
ATOM 681 N N . VAL A 1 87 ? -13.493 1.316 -7.134 1.00 87.88 87 VAL A N 1
ATOM 682 C CA . VAL A 1 87 ? -13.984 0.418 -6.070 1.00 87.88 87 VAL A CA 1
ATOM 683 C C . VAL A 1 87 ? -13.284 0.719 -4.736 1.00 87.88 87 VAL A C 1
ATOM 685 O O . VAL A 1 87 ? -13.925 0.735 -3.686 1.00 87.88 87 VAL A O 1
ATOM 688 N N . VAL A 1 88 ? -11.990 1.053 -4.792 1.00 89.19 88 VAL A N 1
ATOM 689 C CA . VAL A 1 88 ? -11.168 1.421 -3.630 1.00 89.19 88 VAL A CA 1
ATOM 690 C C . VAL A 1 88 ? -11.697 2.647 -2.874 1.00 89.19 88 VAL A C 1
ATOM 692 O O . VAL A 1 88 ? -11.636 2.669 -1.645 1.00 89.19 88 VAL A O 1
ATOM 695 N N . ASP A 1 89 ? -12.309 3.621 -3.559 1.00 90.75 89 ASP A N 1
ATOM 696 C CA . ASP A 1 89 ? -12.928 4.783 -2.903 1.00 90.75 89 ASP A CA 1
ATOM 697 C C . ASP A 1 89 ? -14.167 4.382 -2.099 1.00 90.75 89 ASP A C 1
ATOM 699 O O . ASP A 1 89 ? -14.427 4.932 -1.026 1.00 90.75 89 ASP A O 1
ATOM 703 N N . GLY A 1 90 ? -14.929 3.403 -2.596 1.00 93.81 90 GLY A N 1
ATOM 704 C CA . GLY A 1 90 ? -16.078 2.836 -1.893 1.00 93.81 90 GLY A CA 1
ATOM 705 C C . GLY A 1 90 ? -15.667 2.078 -0.630 1.00 93.81 90 GLY A C 1
ATOM 706 O O . GLY A 1 90 ? -16.286 2.257 0.423 1.00 93.81 90 GLY A O 1
ATOM 707 N N . VAL A 1 91 ? -14.591 1.289 -0.709 1.00 95.56 91 VAL A N 1
ATOM 708 C CA . VAL A 1 91 ? -14.018 0.572 0.444 1.00 95.56 91 VAL A CA 1
ATOM 709 C C . VAL A 1 91 ? -13.514 1.565 1.492 1.00 95.56 91 VAL A C 1
ATOM 711 O O . VAL A 1 91 ? -13.950 1.518 2.644 1.00 95.56 91 VAL A O 1
ATOM 714 N N . GLY A 1 92 ? -12.671 2.521 1.090 1.00 95.56 92 GLY A N 1
ATOM 715 C CA . GLY A 1 92 ? -12.137 3.540 1.994 1.00 95.56 92 GLY A CA 1
ATOM 716 C C . GLY A 1 92 ? -13.229 4.429 2.599 1.00 95.56 92 GLY A C 1
ATOM 717 O O . GLY A 1 92 ? -13.192 4.740 3.790 1.00 95.56 92 GLY A O 1
ATOM 718 N N . GLY A 1 93 ? -14.242 4.802 1.812 1.00 96.56 93 GLY A N 1
ATOM 719 C CA . GLY A 1 93 ? -15.409 5.542 2.293 1.00 96.56 93 GLY A CA 1
ATOM 720 C C . GLY A 1 93 ? -16.236 4.751 3.309 1.00 96.56 93 GLY A C 1
ATOM 721 O O . GLY A 1 93 ? -16.668 5.312 4.315 1.00 96.56 93 GLY A O 1
ATOM 722 N N . THR A 1 94 ? -16.407 3.445 3.090 1.00 96.94 94 THR A N 1
ATOM 723 C CA . THR A 1 94 ? -17.116 2.552 4.020 1.00 96.94 94 THR A CA 1
ATOM 724 C C . THR A 1 94 ? -16.363 2.413 5.339 1.00 96.94 94 THR A C 1
ATOM 726 O O . THR A 1 94 ? -16.964 2.625 6.391 1.00 96.94 94 THR A O 1
ATOM 729 N N . ALA A 1 95 ? -15.054 2.149 5.293 1.00 97.69 95 ALA A N 1
ATOM 730 C CA . ALA A 1 95 ? -14.201 2.075 6.480 1.00 97.69 95 ALA A CA 1
ATOM 731 C C . ALA A 1 95 ? -14.282 3.366 7.313 1.00 97.69 95 ALA A C 1
ATOM 733 O O . ALA A 1 95 ? -14.582 3.330 8.507 1.00 97.69 95 ALA A O 1
ATOM 734 N N . LYS A 1 96 ? -14.121 4.527 6.661 1.00 97.12 96 LYS A N 1
ATOM 735 C CA . LYS A 1 96 ? -14.225 5.840 7.319 1.00 97.12 96 LYS A CA 1
ATOM 736 C C . LYS A 1 96 ? -15.601 6.075 7.933 1.00 97.12 96 LYS A C 1
ATOM 738 O O . LYS A 1 96 ? -15.679 6.565 9.054 1.00 97.12 96 LYS A O 1
ATOM 743 N N . ARG A 1 97 ? -16.680 5.728 7.223 1.00 97.94 97 ARG A N 1
ATOM 744 C CA . ARG A 1 97 ? -18.053 5.894 7.721 1.00 97.94 97 ARG A CA 1
ATOM 745 C C . ARG A 1 97 ? -18.299 5.068 8.982 1.00 97.94 97 ARG A C 1
ATOM 747 O O . ARG A 1 97 ? -18.849 5.598 9.939 1.00 97.94 97 ARG A O 1
ATOM 754 N N . LEU A 1 98 ? -17.873 3.808 8.995 1.00 97.81 98 LEU A N 1
ATOM 755 C CA . LEU A 1 98 ? -18.087 2.908 10.130 1.00 97.81 98 LEU A CA 1
ATOM 756 C C . LEU A 1 98 ? -17.365 3.378 11.398 1.00 97.81 98 LEU A C 1
ATOM 758 O O . LEU A 1 98 ? -17.952 3.357 12.480 1.00 97.81 98 LEU A O 1
ATOM 762 N N . VAL A 1 99 ? -16.122 3.847 11.259 1.00 97.88 99 VAL A N 1
ATOM 763 C CA . VAL A 1 99 ? -15.375 4.449 12.374 1.00 97.88 99 VAL A CA 1
ATOM 764 C C . VAL A 1 99 ? -16.015 5.774 12.801 1.00 97.88 99 VAL A C 1
ATOM 766 O O . VAL A 1 99 ? -16.157 6.045 13.991 1.00 97.88 99 VAL A O 1
ATOM 769 N N . TYR A 1 100 ? -16.466 6.590 11.846 1.00 98.00 100 TYR A N 1
ATOM 770 C CA . TYR A 1 100 ? -17.126 7.864 12.132 1.00 98.00 100 TYR A CA 1
ATOM 771 C C . TYR A 1 100 ? -18.440 7.702 12.915 1.00 98.00 100 TYR A C 1
ATOM 773 O O . TYR A 1 100 ? -18.694 8.473 13.840 1.00 98.00 100 TYR A O 1
ATOM 781 N N . GLU A 1 101 ? -19.245 6.682 12.607 1.00 97.75 101 GLU A N 1
ATOM 782 C CA . GLU A 1 101 ? -20.458 6.340 13.367 1.00 97.75 101 GLU A CA 1
ATOM 783 C C . GLU A 1 101 ? -20.141 6.045 14.843 1.00 97.75 101 GLU A C 1
ATOM 785 O O . GLU A 1 101 ? -20.864 6.492 15.732 1.00 97.75 101 GLU A O 1
ATOM 790 N N . ASP A 1 102 ? -19.027 5.359 15.112 1.00 97.88 102 ASP A N 1
ATOM 791 C CA . ASP A 1 102 ? -18.548 5.088 16.470 1.00 97.88 102 ASP A CA 1
ATOM 792 C C . ASP A 1 102 ? -18.067 6.356 17.191 1.00 97.88 102 ASP A C 1
ATOM 794 O O . ASP A 1 102 ? -18.345 6.551 18.377 1.00 97.88 102 ASP A O 1
ATOM 798 N N . VAL A 1 103 ? -17.384 7.249 16.473 1.00 97.75 103 VAL A N 1
ATOM 799 C CA . VAL A 1 103 ? -16.942 8.538 17.022 1.00 97.75 103 VAL A CA 1
ATOM 800 C C . VAL A 1 103 ? -18.135 9.427 17.386 1.00 97.75 103 VAL A C 1
ATOM 802 O O . VAL A 1 103 ? -18.128 10.051 18.447 1.00 97.75 103 VAL A O 1
ATOM 805 N N . ILE A 1 104 ? -19.196 9.448 16.568 1.00 97.56 104 ILE A N 1
ATOM 806 C CA . ILE A 1 104 ? -20.418 10.224 16.852 1.00 97.56 104 ILE A CA 1
ATOM 807 C C . ILE A 1 104 ? -21.084 9.782 18.161 1.00 97.56 104 ILE A C 1
ATOM 809 O O . ILE A 1 104 ? -21.594 10.624 18.898 1.00 97.56 104 ILE A O 1
ATOM 813 N N . VAL A 1 105 ? -21.074 8.484 18.474 1.00 96.69 105 VAL A N 1
ATOM 814 C CA . VAL A 1 105 ? -21.670 7.958 19.717 1.00 96.69 105 VAL A CA 1
ATOM 815 C C . VAL A 1 105 ? -20.730 8.052 20.927 1.00 96.69 105 VAL A C 1
ATOM 817 O O . VAL A 1 105 ? -21.033 7.512 21.989 1.00 96.69 105 VAL A O 1
ATOM 820 N N . GLY A 1 106 ? -19.604 8.759 20.790 1.00 97.12 106 GLY A N 1
ATOM 821 C CA . GLY A 1 106 ? -18.690 9.087 21.883 1.00 97.12 106 GLY A CA 1
ATOM 822 C C . GLY A 1 106 ? -17.478 8.165 22.020 1.00 97.12 106 GLY A C 1
ATOM 823 O O . GLY A 1 106 ? -16.697 8.349 22.958 1.00 97.12 106 GLY A O 1
ATOM 824 N N . LYS A 1 107 ? -17.268 7.198 21.110 1.00 97.50 107 LYS A N 1
ATOM 825 C CA . LYS A 1 107 ? -15.988 6.472 21.069 1.00 97.50 107 LYS A CA 1
ATOM 826 C C . LYS A 1 107 ? -14.874 7.404 20.587 1.00 97.50 107 LYS A C 1
ATOM 828 O O . LYS A 1 107 ? -15.105 8.432 19.959 1.00 97.50 107 LYS A O 1
ATOM 833 N N . THR A 1 108 ? -13.634 7.047 20.898 1.00 97.31 108 THR A N 1
ATOM 834 C CA . THR A 1 108 ? -12.463 7.853 20.547 1.00 97.31 108 THR A CA 1
ATOM 835 C C . THR A 1 108 ? -11.613 7.150 19.493 1.00 97.31 108 THR A C 1
ATOM 837 O O . THR A 1 108 ? -11.300 5.975 19.652 1.00 97.31 108 THR A O 1
ATOM 840 N N . CYS A 1 109 ? -11.220 7.895 18.458 1.00 97.44 109 CYS A N 1
ATOM 841 C CA . CYS A 1 109 ? -10.273 7.479 17.426 1.00 97.44 109 CYS A CA 1
ATOM 842 C C . CYS A 1 109 ? -9.167 8.535 17.319 1.00 97.44 109 CYS A C 1
ATOM 844 O O . CYS A 1 109 ? -9.420 9.615 16.781 1.00 97.44 109 CYS A O 1
ATOM 846 N N . ARG A 1 110 ? -7.978 8.281 17.880 1.00 96.31 110 ARG A N 1
ATOM 847 C CA . ARG A 1 110 ? -6.867 9.258 17.894 1.00 96.31 110 ARG A CA 1
ATOM 848 C C . ARG A 1 110 ? -5.763 8.952 16.893 1.00 96.31 110 ARG A C 1
ATOM 850 O O . ARG A 1 110 ? -5.037 9.869 16.529 1.00 96.31 110 ARG A O 1
ATOM 857 N N . ASN A 1 111 ? -5.625 7.692 16.508 1.00 96.94 111 ASN A N 1
ATOM 858 C CA . ASN A 1 111 ? -4.525 7.189 15.697 1.00 96.94 111 ASN A CA 1
ATOM 859 C C . ASN A 1 111 ? -4.967 5.985 14.848 1.00 96.94 111 ASN A C 1
ATOM 861 O O . ASN A 1 111 ? -6.121 5.546 14.926 1.00 96.94 111 ASN A O 1
ATOM 865 N N . ALA A 1 112 ? -4.053 5.470 14.031 1.00 96.81 112 ALA A N 1
ATOM 866 C CA . ALA A 1 112 ? -4.256 4.322 13.158 1.00 96.81 112 ALA A CA 1
ATOM 867 C C . ALA A 1 112 ? -4.664 3.069 13.942 1.00 96.81 112 ALA A C 1
ATOM 869 O O . ALA A 1 112 ? -5.663 2.448 13.584 1.00 96.81 112 ALA A O 1
ATOM 870 N N . ALA A 1 113 ? -3.986 2.759 15.048 1.00 97.06 113 ALA A N 1
ATOM 871 C CA . ALA A 1 113 ? -4.345 1.644 15.925 1.00 97.06 113 ALA A CA 1
ATOM 872 C C . ALA A 1 113 ? -5.793 1.731 16.444 1.00 97.06 113 ALA A C 1
ATOM 874 O O . ALA A 1 113 ? -6.535 0.747 16.407 1.00 97.06 113 ALA A O 1
ATOM 875 N N . ASP A 1 114 ? -6.238 2.910 16.898 1.00 97.81 114 ASP A N 1
ATOM 876 C CA . ASP A 1 114 ? -7.629 3.119 17.309 1.00 97.81 114 ASP A CA 1
ATOM 877 C C . ASP A 1 114 ? -8.589 2.916 16.127 1.00 97.81 114 ASP A C 1
ATOM 879 O O . ASP A 1 114 ? -9.644 2.306 16.301 1.00 97.81 114 ASP A O 1
ATOM 883 N N . PHE A 1 115 ? -8.236 3.414 14.936 1.00 98.00 115 PHE A N 1
ATOM 884 C CA . PHE A 1 115 ? -9.042 3.257 13.724 1.00 98.00 115 PHE A CA 1
ATOM 885 C C . PHE A 1 115 ? -9.204 1.780 13.348 1.00 98.00 115 PHE A C 1
ATOM 887 O O . PHE A 1 115 ? -10.322 1.346 13.067 1.00 98.00 115 PHE A O 1
ATOM 894 N N . VAL A 1 116 ? -8.111 1.009 13.371 1.00 97.69 116 VAL A N 1
ATOM 895 C CA . VAL A 1 116 ? -8.109 -0.435 13.097 1.00 97.69 116 VAL A CA 1
ATOM 896 C C . VAL A 1 116 ? -8.990 -1.154 14.111 1.00 97.69 116 VAL A C 1
ATOM 898 O O . VAL A 1 116 ? -9.960 -1.788 13.705 1.00 97.69 116 VAL A O 1
ATOM 901 N N . ARG A 1 117 ? -8.756 -0.958 15.415 1.00 97.56 117 ARG A N 1
ATOM 902 C CA . ARG A 1 117 ? -9.552 -1.590 16.480 1.00 97.56 117 ARG A CA 1
ATOM 903 C C . ARG A 1 117 ? -11.048 -1.298 16.343 1.00 97.56 117 ARG A C 1
ATOM 905 O O . ARG A 1 117 ? -11.875 -2.197 16.452 1.00 97.56 117 ARG A O 1
ATOM 912 N N . LEU A 1 118 ? -11.413 -0.037 16.097 1.00 97.75 118 LEU A N 1
ATOM 913 C CA . LEU A 1 118 ? -12.817 0.351 15.925 1.00 97.75 118 LEU A CA 1
ATOM 914 C C . LEU A 1 118 ? -13.466 -0.325 14.717 1.00 97.75 118 LEU A C 1
ATOM 916 O O . LEU A 1 118 ? -14.667 -0.580 14.741 1.00 97.75 118 LEU A O 1
ATOM 920 N N . LEU A 1 119 ? -12.702 -0.596 13.661 1.00 97.19 119 LEU A N 1
ATOM 921 C CA . LEU A 1 119 ? -13.209 -1.245 12.460 1.00 97.19 119 LEU A CA 1
ATOM 922 C C . LEU A 1 119 ? -13.244 -2.779 12.596 1.00 97.19 119 LEU A C 1
ATOM 924 O O . LEU A 1 119 ? -14.166 -3.403 12.069 1.00 97.19 119 LEU A O 1
ATOM 928 N N . GLU A 1 120 ? -12.323 -3.374 13.358 1.00 96.44 120 GLU A N 1
ATOM 929 C CA . GLU A 1 120 ? -12.368 -4.787 13.771 1.00 96.44 120 GLU A CA 1
ATOM 930 C C . GLU A 1 120 ? -13.621 -5.089 14.606 1.00 96.44 120 GLU A C 1
ATOM 932 O O . GLU A 1 120 ? -14.326 -6.059 14.325 1.00 96.44 120 GLU A O 1
ATOM 937 N N . ASP A 1 121 ? -13.981 -4.203 15.546 1.00 96.12 121 ASP A N 1
ATOM 938 C CA . ASP A 1 121 ? -15.202 -4.310 16.365 1.00 96.12 121 ASP A CA 1
ATOM 939 C C . ASP A 1 121 ? -16.492 -4.377 15.522 1.00 96.12 121 ASP A C 1
ATOM 941 O O . ASP A 1 121 ? -17.528 -4.865 15.984 1.00 96.12 121 ASP A O 1
ATOM 945 N N . LYS A 1 122 ? -16.462 -3.876 14.279 1.00 95.38 122 LYS A N 1
ATOM 946 C CA . LYS A 1 122 ? -17.604 -3.919 13.351 1.00 95.38 122 LYS A CA 1
ATOM 947 C C . LYS A 1 122 ? -17.745 -5.260 12.630 1.00 95.38 122 LYS A C 1
ATOM 949 O O . LYS A 1 122 ? -18.744 -5.443 11.934 1.00 95.38 122 LYS A O 1
ATOM 954 N N . ASN A 1 123 ? -16.780 -6.172 12.772 1.00 92.44 123 ASN A N 1
ATOM 955 C CA . ASN A 1 123 ? -16.762 -7.492 12.137 1.00 92.44 123 ASN A CA 1
ATOM 956 C C . ASN A 1 123 ? -17.005 -7.430 10.613 1.00 92.44 123 ASN A C 1
ATOM 958 O O . ASN A 1 123 ? -17.832 -8.155 10.054 1.00 92.44 123 ASN A O 1
ATOM 962 N N . THR A 1 124 ? -16.331 -6.494 9.940 1.00 93.56 124 THR A N 1
ATOM 963 C CA . THR A 1 124 ? -16.428 -6.335 8.481 1.00 93.56 124 THR A CA 1
ATOM 964 C C . THR A 1 124 ? -15.549 -7.363 7.759 1.00 93.56 124 THR A C 1
ATOM 966 O O . THR A 1 124 ? -14.546 -7.792 8.321 1.00 93.56 124 THR A O 1
ATOM 969 N N . PRO A 1 125 ? -15.834 -7.705 6.489 1.00 93.31 125 PRO A N 1
ATOM 970 C CA . PRO A 1 125 ? -14.935 -8.536 5.683 1.00 93.31 125 PRO A CA 1
ATOM 971 C C . PRO A 1 125 ? -13.696 -7.774 5.167 1.00 93.31 125 PRO A C 1
ATOM 973 O O . PRO A 1 125 ? -12.962 -8.299 4.330 1.00 93.31 125 PRO A O 1
ATOM 976 N N . ILE A 1 126 ? -13.489 -6.520 5.587 1.00 96.25 126 ILE A N 1
ATOM 977 C CA . ILE A 1 126 ? -12.329 -5.720 5.188 1.00 96.25 126 ILE A CA 1
ATOM 978 C C . ILE A 1 126 ? -11.113 -6.229 5.961 1.00 96.25 126 ILE A C 1
ATOM 980 O O . ILE A 1 126 ? -11.118 -6.257 7.188 1.00 96.25 126 ILE A O 1
ATOM 984 N N . ILE A 1 127 ? -10.060 -6.588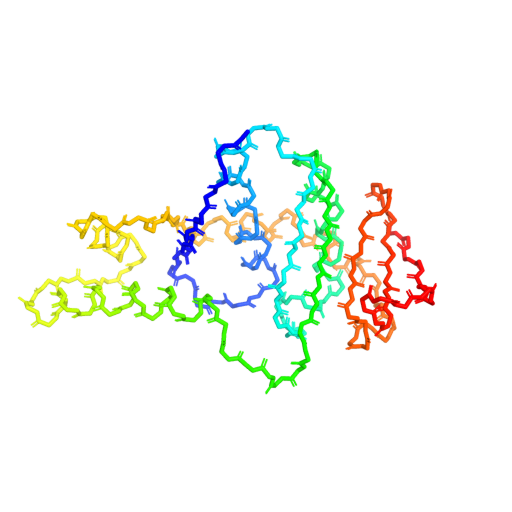 5.235 1.00 96.94 127 ILE A N 1
ATOM 985 C CA . ILE A 1 127 ? -8.762 -6.941 5.798 1.00 96.94 127 ILE A CA 1
ATOM 986 C C . ILE A 1 127 ? -8.034 -5.646 6.139 1.00 96.94 127 ILE A C 1
ATOM 988 O O . ILE A 1 127 ? -7.862 -4.772 5.284 1.00 96.94 127 ILE A O 1
ATOM 992 N N . LEU A 1 128 ? -7.622 -5.519 7.393 1.00 97.19 128 LEU A N 1
ATOM 993 C CA . LEU A 1 128 ? -6.985 -4.321 7.916 1.00 97.19 128 LEU A CA 1
ATOM 994 C C . LEU A 1 128 ? -5.495 -4.562 8.102 1.00 97.19 128 LEU A C 1
ATOM 996 O O . LEU A 1 128 ? -5.081 -5.627 8.552 1.00 97.19 128 LEU A O 1
ATOM 1000 N N . SER A 1 129 ? -4.703 -3.553 7.763 1.00 96.69 129 SER A N 1
ATOM 1001 C CA . SER A 1 129 ? -3.286 -3.509 8.091 1.00 96.69 129 SER A CA 1
ATOM 1002 C C . SER A 1 129 ? -2.949 -2.141 8.642 1.00 96.69 129 SER A C 1
ATOM 1004 O O . SER A 1 129 ? -3.222 -1.125 8.004 1.00 96.69 129 SER A O 1
ATOM 1006 N N . GLU A 1 130 ? -2.319 -2.113 9.805 1.00 97.12 130 GLU A N 1
ATOM 1007 C CA . GLU A 1 130 ? -1.661 -0.908 10.288 1.00 97.12 130 GLU A CA 1
ATOM 1008 C C . GLU A 1 130 ? -0.290 -0.790 9.609 1.00 97.12 130 GLU A C 1
ATOM 1010 O O . GLU A 1 130 ? 0.404 -1.793 9.462 1.00 97.12 130 GLU A O 1
ATOM 1015 N N . LEU A 1 131 ? 0.053 0.411 9.147 1.00 97.12 131 LEU A N 1
ATOM 1016 C CA . LEU A 1 131 ? 1.376 0.788 8.656 1.00 97.12 131 LEU A CA 1
ATOM 1017 C C . LEU A 1 131 ? 1.965 1.796 9.639 1.00 97.12 131 LEU A C 1
ATOM 1019 O O . LEU A 1 131 ? 1.524 2.953 9.716 1.00 97.12 131 LEU A O 1
ATOM 1023 N N . LEU A 1 132 ? 2.962 1.354 10.387 1.00 96.69 132 LEU A N 1
ATOM 1024 C CA . LEU A 1 132 ? 3.619 2.139 11.413 1.00 96.69 132 LEU A CA 1
ATOM 1025 C C . LEU A 1 132 ? 4.562 3.171 10.778 1.00 96.69 132 LEU A C 1
ATOM 1027 O O . LEU A 1 132 ? 5.222 2.890 9.775 1.00 96.69 132 LEU A O 1
ATOM 1031 N N . PRO A 1 133 ? 4.710 4.364 11.381 1.00 95.56 133 PRO A N 1
ATOM 1032 C CA . PRO A 1 133 ? 5.696 5.340 10.923 1.00 95.56 133 PRO A CA 1
ATOM 1033 C C . PRO A 1 133 ? 7.124 4.780 10.852 1.00 95.56 133 PRO A C 1
ATOM 1035 O O . PRO A 1 133 ? 7.843 5.096 9.911 1.00 95.56 133 PRO A O 1
ATOM 1038 N N . SER A 1 134 ? 7.502 3.893 11.780 1.00 96.38 134 SER A N 1
ATOM 1039 C CA . SER A 1 134 ? 8.819 3.246 11.781 1.00 96.38 134 SER A CA 1
ATOM 1040 C C . SER A 1 134 ? 9.060 2.369 10.554 1.00 96.38 134 SER A C 1
ATOM 1042 O O . SER A 1 134 ? 10.172 2.345 10.050 1.00 96.38 134 SER A O 1
ATOM 1044 N N . GLU A 1 135 ? 8.030 1.699 10.026 1.00 97.00 135 GLU A N 1
ATOM 1045 C CA . GLU A 1 135 ? 8.158 0.893 8.801 1.00 97.00 135 GLU A CA 1
ATOM 1046 C C . GLU A 1 135 ? 8.445 1.787 7.585 1.00 97.00 135 GLU A C 1
ATOM 1048 O O . GLU A 1 135 ? 9.188 1.411 6.679 1.00 97.00 135 GLU A O 1
ATOM 1053 N N . ILE A 1 136 ? 7.905 3.010 7.579 1.00 96.69 136 ILE A N 1
ATOM 1054 C CA . ILE A 1 136 ? 8.191 4.011 6.544 1.00 96.69 136 ILE A CA 1
ATOM 1055 C C . ILE A 1 136 ? 9.624 4.538 6.688 1.00 96.69 136 ILE A C 1
ATOM 1057 O O . ILE A 1 136 ? 10.309 4.698 5.676 1.00 96.69 136 ILE A O 1
ATOM 1061 N N . ASP A 1 137 ? 10.080 4.787 7.917 1.00 96.19 137 ASP A N 1
ATOM 1062 C CA . ASP A 1 137 ? 11.450 5.230 8.195 1.00 96.19 137 ASP A CA 1
ATOM 1063 C C . ASP A 1 137 ? 12.475 4.153 7.796 1.00 96.19 137 ASP A C 1
ATOM 1065 O O . ASP A 1 137 ? 13.483 4.449 7.147 1.00 96.19 137 ASP A O 1
ATOM 1069 N N . ASP A 1 138 ? 12.195 2.888 8.111 1.00 96.75 138 ASP A N 1
ATOM 1070 C CA . ASP A 1 138 ? 13.016 1.742 7.717 1.00 96.75 138 ASP A CA 1
ATOM 1071 C C . ASP A 1 138 ? 13.066 1.596 6.191 1.00 96.75 138 ASP A C 1
ATOM 1073 O O . ASP A 1 138 ? 14.146 1.446 5.610 1.00 96.75 138 ASP A O 1
ATOM 1077 N N . ALA A 1 139 ? 11.922 1.746 5.518 1.00 95.69 139 ALA A N 1
ATOM 1078 C CA . ALA A 1 139 ? 11.853 1.747 4.062 1.00 95.69 139 ALA A CA 1
ATOM 1079 C C . ALA A 1 139 ? 12.630 2.906 3.433 1.00 95.69 139 ALA A C 1
ATOM 1081 O O . ALA A 1 139 ? 13.234 2.739 2.372 1.00 95.69 139 ALA A O 1
ATOM 1082 N N . GLU A 1 140 ? 12.625 4.087 4.053 1.00 96.31 140 GLU A N 1
ATOM 1083 C CA . GLU A 1 140 ? 13.463 5.192 3.604 1.00 96.31 140 GLU A CA 1
ATOM 1084 C C . GLU A 1 140 ? 14.942 4.824 3.721 1.00 96.31 140 GLU A C 1
ATOM 1086 O O . GLU A 1 140 ? 15.671 4.951 2.737 1.00 96.31 140 GLU A O 1
ATOM 1091 N N . ASN A 1 141 ? 15.379 4.304 4.865 1.00 96.50 141 ASN A N 1
ATOM 1092 C CA . ASN A 1 141 ? 16.768 3.894 5.064 1.00 96.50 141 ASN A CA 1
ATOM 1093 C C . ASN A 1 141 ? 17.214 2.818 4.057 1.00 96.50 141 ASN A C 1
ATOM 1095 O O . ASN A 1 141 ? 18.318 2.905 3.514 1.00 96.50 141 ASN A O 1
ATOM 1099 N N . GLU A 1 142 ? 16.354 1.840 3.764 1.00 95.25 142 GLU A N 1
ATOM 1100 C CA . GLU A 1 142 ? 16.638 0.753 2.821 1.00 95.25 142 GLU A CA 1
ATOM 1101 C C . GLU A 1 142 ? 16.621 1.219 1.356 1.00 95.25 142 GLU A C 1
ATOM 1103 O O . GLU A 1 142 ? 17.531 0.917 0.577 1.00 95.25 142 GLU A O 1
ATOM 1108 N N . LEU A 1 143 ? 15.578 1.944 0.945 1.00 95.12 143 LEU A N 1
ATOM 1109 C CA . LEU A 1 143 ? 15.316 2.228 -0.469 1.00 95.12 143 LEU A CA 1
ATOM 1110 C C . LEU A 1 143 ? 16.019 3.489 -0.960 1.00 95.12 143 LEU A C 1
ATOM 1112 O O . LEU A 1 143 ? 16.265 3.615 -2.163 1.00 95.12 143 LEU A O 1
ATOM 1116 N N . LYS A 1 144 ? 16.360 4.427 -0.071 1.00 95.44 144 LYS A N 1
ATOM 1117 C CA . LYS A 1 144 ? 16.971 5.710 -0.442 1.00 95.44 144 LYS A CA 1
ATOM 1118 C C . LYS A 1 144 ? 18.250 5.565 -1.274 1.00 95.44 144 LYS A C 1
ATOM 1120 O O . LYS A 1 144 ? 18.302 6.209 -2.324 1.00 95.44 144 LYS A O 1
ATOM 1125 N N . PRO A 1 145 ? 19.237 4.714 -0.920 1.00 94.31 145 PRO A N 1
ATOM 1126 C CA . PRO A 1 145 ? 20.438 4.535 -1.739 1.00 94.31 145 PRO A CA 1
ATOM 1127 C C . PRO A 1 145 ? 20.117 4.080 -3.165 1.00 94.31 145 PRO A C 1
ATOM 1129 O O . PRO A 1 145 ? 20.744 4.528 -4.123 1.00 94.31 145 PRO A O 1
ATOM 1132 N N . THR A 1 146 ? 19.104 3.227 -3.323 1.00 91.88 146 THR A N 1
ATOM 1133 C CA . THR A 1 146 ? 18.648 2.773 -4.638 1.00 91.88 146 THR A CA 1
ATOM 1134 C C . THR A 1 146 ? 17.949 3.910 -5.378 1.00 91.88 146 THR A C 1
ATOM 1136 O O . THR A 1 146 ? 18.329 4.248 -6.497 1.00 91.88 146 THR A O 1
ATOM 1139 N N . PHE A 1 147 ? 16.958 4.542 -4.749 1.00 93.62 147 PHE A N 1
ATOM 1140 C CA . PHE A 1 147 ? 16.123 5.582 -5.351 1.00 93.62 147 PHE A CA 1
ATOM 1141 C C . PHE A 1 147 ? 16.906 6.831 -5.756 1.00 93.62 147 PHE A C 1
ATOM 1143 O O . PHE A 1 147 ? 16.632 7.394 -6.822 1.00 93.62 147 PHE A O 1
ATOM 1150 N N . ASP A 1 148 ? 17.897 7.243 -4.971 1.00 92.81 148 ASP A N 1
ATOM 1151 C CA . ASP A 1 148 ? 18.721 8.415 -5.277 1.00 92.81 148 ASP A CA 1
ATOM 1152 C C . ASP A 1 148 ? 19.567 8.207 -6.552 1.00 92.81 148 ASP A C 1
ATOM 1154 O O . ASP A 1 148 ? 19.857 9.173 -7.259 1.00 92.81 148 ASP A O 1
ATOM 1158 N N . ASN A 1 149 ? 19.847 6.953 -6.930 1.00 90.81 149 ASN A N 1
ATOM 1159 C CA . ASN A 1 149 ? 20.592 6.592 -8.141 1.00 90.81 149 ASN A CA 1
ATOM 1160 C C . ASN A 1 149 ? 19.708 6.222 -9.350 1.00 90.81 149 ASN A C 1
ATOM 1162 O O . ASN A 1 149 ? 20.227 5.987 -10.444 1.00 90.81 149 ASN A O 1
ATOM 1166 N N . VAL A 1 150 ? 18.376 6.192 -9.202 1.00 89.81 150 VAL A N 1
ATOM 1167 C CA . VAL A 1 150 ? 17.475 5.855 -10.318 1.00 89.81 150 VAL A CA 1
ATOM 1168 C C . VAL A 1 150 ? 17.472 6.972 -11.360 1.00 89.81 150 VAL A C 1
ATOM 1170 O O . VAL A 1 150 ? 17.096 8.117 -11.077 1.00 89.81 150 VAL A O 1
ATOM 1173 N N . LYS A 1 151 ? 17.830 6.621 -12.599 1.00 88.75 151 LYS A N 1
ATOM 1174 C CA . LYS A 1 151 ? 17.824 7.541 -13.741 1.00 88.75 151 LYS A CA 1
ATOM 1175 C C . LYS A 1 151 ? 16.394 7.974 -14.102 1.00 88.75 151 LYS A C 1
ATOM 1177 O O . LYS A 1 151 ? 15.460 7.178 -13.995 1.00 88.75 151 LYS A O 1
ATOM 1182 N N . PRO A 1 152 ? 16.185 9.228 -14.543 1.00 88.19 152 PRO A N 1
ATOM 1183 C CA . PRO A 1 152 ? 14.902 9.654 -15.091 1.00 88.19 152 PRO A CA 1
ATOM 1184 C C . PRO A 1 152 ? 14.460 8.773 -16.267 1.00 88.19 152 PRO A C 1
ATOM 1186 O O . PRO A 1 152 ? 15.254 8.472 -17.154 1.00 88.19 152 PRO A O 1
ATOM 1189 N N . VAL A 1 153 ? 13.176 8.418 -16.293 1.00 86.88 153 VAL A N 1
ATOM 1190 C CA . VAL A 1 153 ? 12.555 7.686 -17.402 1.00 86.88 153 VAL A CA 1
ATOM 1191 C C . VAL A 1 153 ? 11.774 8.676 -18.261 1.00 86.88 153 VAL A C 1
ATOM 1193 O O . VAL A 1 153 ? 10.738 9.194 -17.837 1.00 86.88 153 VAL A O 1
ATOM 1196 N N . SER A 1 154 ? 12.273 8.955 -19.467 1.00 84.88 154 SER A N 1
ATOM 1197 C CA . SER A 1 154 ? 11.589 9.837 -20.421 1.00 84.88 154 SER A CA 1
ATOM 1198 C C . SER A 1 154 ? 10.214 9.290 -20.788 1.00 84.88 154 SER A C 1
ATOM 1200 O O . SER A 1 154 ? 10.070 8.089 -21.024 1.00 84.88 154 SER A O 1
ATOM 1202 N N . ASP A 1 155 ? 9.235 10.194 -20.867 1.00 85.88 155 ASP A N 1
ATOM 1203 C CA . ASP A 1 155 ? 7.850 9.920 -21.267 1.00 85.88 155 ASP A CA 1
ATOM 1204 C C . ASP A 1 155 ? 7.074 8.942 -20.369 1.00 85.88 155 ASP A C 1
ATOM 1206 O O . ASP A 1 155 ? 5.995 8.495 -20.748 1.00 85.88 155 ASP A O 1
ATOM 1210 N N . ILE A 1 156 ? 7.540 8.682 -19.140 1.00 86.31 156 ILE A N 1
ATOM 1211 C CA . ILE A 1 156 ? 6.855 7.794 -18.180 1.00 86.31 156 ILE A CA 1
ATOM 1212 C C . ILE A 1 156 ? 5.372 8.146 -17.979 1.00 86.31 156 ILE A C 1
ATOM 1214 O O . ILE A 1 156 ? 4.539 7.266 -17.806 1.00 86.31 156 ILE A O 1
ATOM 1218 N N . GLN A 1 157 ? 5.009 9.428 -18.065 1.00 86.81 157 GLN A N 1
ATOM 1219 C CA . GLN A 1 157 ? 3.622 9.867 -17.907 1.00 86.81 157 GLN A CA 1
ATOM 1220 C C . GLN A 1 157 ? 2.708 9.441 -19.066 1.00 86.81 157 GLN A C 1
ATOM 1222 O O . GLN A 1 157 ? 1.498 9.351 -18.870 1.00 86.81 157 GLN A O 1
ATOM 1227 N N . LYS A 1 158 ? 3.264 9.127 -20.242 1.00 85.19 158 LYS A N 1
ATOM 1228 C CA . LYS A 1 158 ? 2.519 8.658 -21.423 1.00 85.19 158 LYS A CA 1
ATOM 1229 C C . LYS A 1 158 ? 2.290 7.141 -21.434 1.00 85.19 158 LYS A C 1
ATOM 1231 O O . LYS A 1 158 ? 1.496 6.660 -22.233 1.00 85.19 158 LYS A O 1
ATOM 1236 N N . VAL A 1 159 ? 2.979 6.398 -20.569 1.00 85.00 159 VAL A N 1
ATOM 1237 C CA . VAL A 1 159 ? 2.884 4.932 -20.462 1.00 85.00 159 VAL A CA 1
ATOM 1238 C C . VAL A 1 159 ? 1.549 4.539 -19.826 1.00 85.00 159 VAL A C 1
ATOM 1240 O O . VAL A 1 159 ? 1.170 5.142 -18.838 1.00 85.00 159 VAL A O 1
ATOM 1243 N N . HIS A 1 160 ? 0.826 3.540 -20.316 1.00 86.38 160 HIS A N 1
ATOM 1244 C CA . HIS A 1 160 ? -0.424 3.073 -19.685 1.00 86.38 160 HIS A CA 1
ATOM 1245 C C . HIS A 1 160 ? -0.291 1.700 -19.023 1.00 86.38 160 HIS A C 1
ATOM 1247 O O . HIS A 1 160 ? -1.185 1.299 -18.281 1.00 86.38 160 HIS A O 1
ATOM 1253 N N . SER A 1 161 ? 0.826 1.002 -19.228 1.00 88.19 161 SER A N 1
ATOM 1254 C CA . SER A 1 161 ? 1.166 -0.194 -18.458 1.00 88.19 161 SER A CA 1
ATOM 1255 C C . SER A 1 161 ? 2.670 -0.404 -18.327 1.00 88.19 161 SER A C 1
ATOM 1257 O O . SER A 1 161 ? 3.435 -0.048 -19.224 1.00 88.19 161 SER A O 1
ATOM 1259 N N . MET A 1 162 ? 3.068 -1.010 -17.215 1.00 87.81 162 MET A N 1
ATOM 1260 C CA . MET A 1 162 ? 4.429 -1.430 -16.896 1.00 87.81 162 MET A CA 1
ATOM 1261 C C . MET A 1 162 ? 4.386 -2.915 -16.554 1.00 87.81 162 MET A C 1
ATOM 1263 O O . MET A 1 162 ? 3.668 -3.300 -15.636 1.00 87.81 162 MET A O 1
ATOM 1267 N N . THR A 1 163 ? 5.110 -3.740 -17.298 1.00 84.69 163 THR A N 1
ATOM 1268 C CA . THR A 1 163 ? 5.156 -5.193 -17.093 1.00 84.69 163 THR A CA 1
ATOM 1269 C C . THR A 1 163 ? 6.594 -5.604 -16.866 1.00 84.69 163 THR A C 1
ATOM 1271 O O . THR A 1 163 ? 7.465 -5.249 -17.657 1.00 84.69 163 THR A O 1
ATOM 1274 N N . LEU A 1 164 ? 6.855 -6.325 -15.782 1.00 82.31 164 LEU A N 1
ATOM 1275 C CA . LEU A 1 164 ? 8.151 -6.964 -15.585 1.00 82.31 164 LEU A CA 1
ATOM 1276 C C . LEU A 1 164 ? 8.242 -8.192 -16.483 1.00 82.31 164 LEU A C 1
ATOM 1278 O O . LEU A 1 164 ? 7.350 -9.029 -16.447 1.00 82.31 164 LEU A O 1
ATOM 1282 N N . PHE A 1 165 ? 9.295 -8.285 -17.290 1.00 67.94 165 PHE A N 1
ATOM 1283 C CA . PHE A 1 165 ? 9.560 -9.461 -18.131 1.00 67.94 165 PHE A CA 1
ATOM 1284 C C . PHE A 1 165 ? 10.752 -10.274 -17.620 1.00 67.94 165 PHE A C 1
ATOM 1286 O O . PHE A 1 165 ? 10.755 -11.495 -17.756 1.00 67.94 165 PHE A O 1
ATOM 1293 N N . ASP A 1 166 ? 11.720 -9.611 -16.984 1.00 64.69 166 ASP A N 1
ATOM 1294 C CA . ASP A 1 166 ? 12.832 -10.231 -16.263 1.00 64.69 166 ASP A CA 1
ATOM 1295 C C . ASP A 1 166 ? 13.141 -9.408 -14.998 1.00 64.69 166 ASP A C 1
ATOM 1297 O O . ASP A 1 166 ? 12.632 -8.299 -14.812 1.00 64.69 166 ASP A O 1
ATOM 1301 N N . VAL A 1 167 ? 13.965 -9.952 -14.105 1.00 63.94 167 VAL A N 1
ATOM 1302 C CA . VAL A 1 167 ? 14.272 -9.439 -12.763 1.00 63.94 167 VAL A CA 1
ATOM 1303 C C . VAL A 1 167 ? 14.724 -7.974 -12.757 1.00 63.94 167 VAL A C 1
ATOM 1305 O O . VAL A 1 167 ? 14.491 -7.285 -11.765 1.00 63.94 167 VAL A O 1
ATOM 1308 N N . ASP A 1 168 ? 15.333 -7.485 -13.837 1.00 73.12 168 ASP A N 1
ATOM 1309 C CA . ASP A 1 168 ? 15.792 -6.097 -13.965 1.00 73.12 168 ASP A CA 1
ATOM 1310 C C . ASP A 1 168 ? 15.223 -5.371 -15.204 1.00 73.12 168 ASP A C 1
ATOM 1312 O O . ASP A 1 168 ? 15.561 -4.206 -15.445 1.00 73.12 168 ASP A O 1
ATOM 1316 N N . ASP A 1 169 ? 14.296 -6.013 -15.928 1.00 74.88 169 ASP A N 1
ATOM 1317 C CA . ASP A 1 169 ? 13.787 -5.546 -17.218 1.00 74.88 169 ASP A CA 1
ATOM 1318 C C . ASP A 1 169 ? 12.285 -5.261 -17.161 1.00 74.88 169 ASP A C 1
ATOM 1320 O O . ASP A 1 169 ? 11.451 -6.146 -16.933 1.00 74.88 169 ASP A O 1
ATOM 1324 N N . ILE A 1 170 ? 11.935 -3.995 -17.398 1.00 81.12 170 ILE A N 1
ATOM 1325 C CA . ILE A 1 170 ? 10.548 -3.529 -17.429 1.00 81.12 170 ILE A CA 1
ATOM 1326 C C . ILE A 1 170 ? 10.169 -3.117 -18.841 1.00 81.12 170 ILE A C 1
ATOM 1328 O O . ILE A 1 170 ? 10.748 -2.200 -19.427 1.00 81.12 170 ILE A O 1
ATOM 1332 N N . GLU A 1 171 ? 9.100 -3.716 -19.337 1.00 82.88 171 GLU A N 1
ATOM 1333 C CA . GLU A 1 171 ? 8.430 -3.297 -20.551 1.00 82.88 171 GLU A CA 1
ATOM 1334 C C . GLU A 1 171 ? 7.376 -2.225 -20.235 1.00 82.88 171 GLU A C 1
ATOM 1336 O O . GLU A 1 171 ? 6.469 -2.414 -19.419 1.00 82.88 171 GLU A O 1
ATOM 1341 N N . CYS A 1 172 ? 7.481 -1.071 -20.888 1.00 80.31 172 CYS A N 1
ATOM 1342 C CA . CYS A 1 172 ? 6.526 0.027 -20.790 1.00 80.31 172 CYS A CA 1
ATOM 1343 C C . CYS A 1 172 ? 5.752 0.178 -22.100 1.00 80.31 172 CYS A C 1
ATOM 1345 O O . CYS A 1 172 ? 6.361 0.381 -23.150 1.00 80.31 172 CYS A O 1
ATOM 1347 N N . ARG A 1 173 ? 4.417 0.180 -22.049 1.00 81.38 173 ARG A N 1
ATOM 1348 C CA . ARG A 1 173 ? 3.572 0.352 -23.247 1.00 81.38 173 ARG A CA 1
ATOM 1349 C C . ARG A 1 173 ? 2.814 1.670 -23.235 1.00 81.38 173 ARG A C 1
ATOM 1351 O O . ARG A 1 173 ? 2.329 2.110 -22.189 1.00 81.38 173 ARG A O 1
ATOM 1358 N N . TYR A 1 174 ? 2.675 2.297 -24.402 1.00 74.38 174 TYR A N 1
ATOM 1359 C CA . TYR A 1 174 ? 1.913 3.544 -24.548 1.00 74.38 174 TYR A CA 1
ATOM 1360 C C . TYR A 1 174 ? 0.407 3.332 -24.459 1.00 74.38 174 TYR A C 1
ATOM 1362 O O . TYR A 1 174 ? -0.291 4.242 -24.032 1.00 74.38 174 TYR A O 1
ATOM 1370 N N . TYR A 1 175 ? -0.091 2.143 -24.785 1.00 74.75 175 TYR A N 1
ATOM 1371 C CA . TYR A 1 175 ? -1.448 1.703 -24.482 1.00 74.75 175 TYR A CA 1
ATOM 1372 C C . TYR A 1 175 ? -1.358 0.287 -23.916 1.00 74.75 175 TYR A C 1
ATOM 1374 O O . TYR A 1 175 ? -0.500 -0.479 -24.336 1.00 74.75 175 TYR A O 1
ATOM 1382 N N . SER A 1 176 ? -2.229 -0.106 -22.982 1.00 67.62 176 SER A N 1
ATO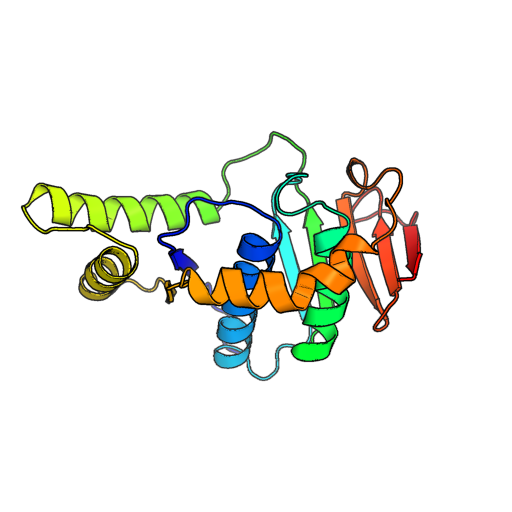M 1383 C CA . SER A 1 176 ? -2.125 -1.451 -22.385 1.00 67.62 176 SER A CA 1
ATOM 1384 C C . SER A 1 176 ? -2.216 -2.588 -23.414 1.00 67.62 176 SER A C 1
ATOM 1386 O O . SER A 1 176 ? -1.625 -3.642 -23.200 1.00 67.62 176 SER A O 1
ATOM 1388 N N . ASN A 1 177 ? -2.890 -2.335 -24.542 1.00 71.50 177 ASN A N 1
ATOM 1389 C CA . ASN A 1 177 ? -3.071 -3.282 -25.643 1.00 71.50 177 ASN A CA 1
ATOM 1390 C C . ASN A 1 177 ? -2.198 -2.964 -26.877 1.00 71.50 177 ASN A C 1
ATOM 1392 O O . ASN A 1 177 ? -2.495 -3.483 -27.949 1.00 71.50 177 ASN A O 1
ATOM 1396 N N . SER A 1 178 ? -1.207 -2.065 -26.796 1.00 70.12 178 SER A N 1
ATOM 1397 C CA . SER A 1 178 ? -0.352 -1.767 -27.957 1.00 70.12 178 SER A CA 1
ATOM 1398 C C . SER A 1 178 ? 0.766 -2.789 -28.119 1.00 70.12 178 SER A C 1
ATOM 1400 O O . SER A 1 178 ? 1.402 -3.149 -27.134 1.00 70.12 178 SER A O 1
ATOM 1402 N N . ASP A 1 179 ? 1.070 -3.144 -29.368 1.00 69.19 179 ASP A N 1
ATOM 1403 C CA . ASP A 1 179 ? 2.277 -3.907 -29.718 1.00 69.19 179 ASP A CA 1
ATOM 1404 C C . ASP A 1 179 ? 3.556 -3.053 -29.575 1.00 69.19 179 ASP A C 1
ATOM 1406 O O . ASP A 1 179 ? 4.652 -3.580 -29.411 1.00 69.19 179 ASP A O 1
ATOM 1410 N N . ASP A 1 180 ? 3.417 -1.720 -29.594 1.00 70.00 180 ASP A N 1
ATOM 1411 C CA . ASP A 1 180 ? 4.520 -0.785 -29.377 1.00 70.00 180 ASP A CA 1
ATOM 1412 C C . ASP A 1 180 ? 4.907 -0.722 -27.891 1.00 70.00 180 ASP A C 1
ATOM 1414 O O . ASP A 1 180 ? 4.163 -0.198 -27.046 1.00 70.00 180 ASP A O 1
ATOM 1418 N N . ALA A 1 181 ? 6.111 -1.208 -27.592 1.00 75.44 181 ALA A N 1
ATOM 1419 C CA . ALA A 1 181 ? 6.691 -1.245 -26.259 1.00 75.44 181 ALA A CA 1
ATOM 1420 C C . ALA A 1 181 ? 8.066 -0.563 -26.202 1.00 75.44 181 ALA A C 1
ATOM 1422 O O . ALA A 1 181 ? 8.812 -0.498 -27.180 1.00 75.44 181 ALA A O 1
ATOM 1423 N N . LYS A 1 182 ? 8.399 -0.030 -25.026 1.00 78.44 182 LYS A N 1
ATOM 1424 C CA . LYS A 1 182 ? 9.715 0.509 -24.686 1.00 78.44 182 LYS A CA 1
ATOM 1425 C C . LYS A 1 182 ? 10.281 -0.277 -23.515 1.00 78.44 182 LYS A C 1
ATOM 1427 O O . LYS A 1 182 ? 9.704 -0.254 -22.430 1.00 78.44 182 LYS A O 1
ATOM 1432 N N . GLU A 1 183 ? 11.434 -0.890 -23.719 1.00 78.56 183 GLU A N 1
ATOM 1433 C CA . GLU A 1 183 ? 12.158 -1.601 -22.669 1.00 78.56 183 GLU A CA 1
ATOM 1434 C C . GLU A 1 183 ? 12.997 -0.635 -21.824 1.00 78.56 183 GLU A C 1
ATOM 1436 O O . GLU A 1 183 ? 13.585 0.337 -22.319 1.00 78.56 183 GLU A O 1
ATOM 1441 N N . ILE A 1 184 ? 13.007 -0.879 -20.516 1.00 75.50 184 ILE A N 1
ATOM 1442 C CA . ILE A 1 184 ? 13.813 -0.165 -19.533 1.00 75.50 184 ILE A CA 1
ATOM 1443 C C . ILE A 1 184 ? 14.588 -1.199 -18.727 1.00 75.50 184 ILE A C 1
ATOM 1445 O O . ILE A 1 184 ? 13.989 -2.004 -18.020 1.00 75.50 184 ILE A O 1
ATOM 1449 N N . HIS A 1 185 ? 15.913 -1.094 -18.790 1.00 75.44 185 HIS A N 1
ATOM 1450 C CA . HIS A 1 185 ? 16.853 -1.911 -18.027 1.00 75.44 185 HIS A CA 1
ATOM 1451 C C . HIS A 1 185 ? 17.399 -1.093 -16.849 1.00 75.44 185 HIS A C 1
ATOM 1453 O O . HIS A 1 185 ? 17.815 0.064 -17.038 1.00 75.44 185 HIS A O 1
ATOM 1459 N N . PHE A 1 186 ? 17.364 -1.664 -15.644 1.00 66.81 186 PHE A N 1
ATOM 1460 C CA . PHE A 1 186 ? 17.668 -0.975 -14.380 1.00 66.81 186 PHE A CA 1
ATOM 1461 C C . PHE A 1 186 ? 18.962 -1.394 -13.679 1.00 66.81 186 PHE A C 1
ATOM 1463 O O . PHE A 1 186 ? 19.636 -2.342 -14.114 1.00 66.81 186 PHE A O 1
#

Secondary structure (DSSP, 8-state):
------EEEEEES----SHHHHHHHHHHHHHHHHHH-TT--EEEEEE---TTTTSSHHHHHHHHHHHHHHT-EEEEEEPPTT----HHHHHHHHHHHHHHHHHHTT----SHHHHHHHHHTTT-SEEEEEE-HHHHHHHHHHHHHHHHTPPP-TTGGG-SEEEEEETTEEEEESSTT-S-EEEEE-

Radius of gyration: 17.69 Å; chains: 1; bounding box: 42×34×52 Å